Protein AF-A0A7K1ZPT1-F1 (afdb_monomer)

pLDDT: mean 95.86, std 5.05, range [53.12, 98.88]

Foldseek 3Di:
DQVVVVHQDDDVLLVQQLVVFAEAEQEQDPVCVVVQVCQAQVNFDFNPDDDTSGRNSHNYYHYDNPLLVSLVVLLVCCLVPNGPYYHHYHCQLLVCCQPPNHPDPSSVVSVVVVVVSVVVVVVSQCVRPVRPLPDKDWDKDPFADGGNDQPDPVDPRGHDMDTDMDHHPDDPPDDPCRVCVPPD

Structure (mmCIF, N/CA/C/O backbone):
data_AF-A0A7K1ZPT1-F1
#
_entry.id   AF-A0A7K1ZPT1-F1
#
loop_
_atom_site.group_PDB
_atom_site.id
_atom_site.type_symbol
_atom_site.label_atom_id
_atom_site.label_alt_id
_atom_site.label_comp_id
_atom_site.label_asym_id
_atom_site.label_entity_id
_atom_site.label_seq_id
_atom_site.pdbx_PDB_ins_code
_atom_site.Cartn_x
_atom_site.Cartn_y
_atom_site.Cartn_z
_atom_site.occupancy
_atom_site.B_iso_or_equiv
_atom_site.auth_seq_id
_atom_site.auth_comp_id
_atom_site.auth_asym_id
_atom_site.auth_atom_id
_atom_site.pdbx_PDB_model_num
ATOM 1 N N . LEU A 1 1 ? -11.506 10.571 -8.061 1.00 90.69 1 LEU A N 1
ATOM 2 C CA . LEU A 1 1 ? -11.916 9.284 -8.683 1.00 90.69 1 LEU A CA 1
ATOM 3 C C . LEU A 1 1 ? -13.384 9.298 -9.119 1.00 90.69 1 LEU A C 1
ATOM 5 O O . LEU A 1 1 ? -13.660 9.094 -10.298 1.00 90.69 1 LEU A O 1
ATOM 9 N N . HIS A 1 2 ? -14.304 9.601 -8.201 1.00 93.88 2 HIS A N 1
ATOM 10 C CA . HIS A 1 2 ? -15.764 9.541 -8.397 1.00 93.88 2 HIS A CA 1
ATOM 11 C C . HIS A 1 2 ? -16.278 10.310 -9.615 1.00 93.88 2 HIS A C 1
ATOM 13 O O . HIS A 1 2 ? -17.064 9.780 -10.393 1.00 93.88 2 HIS A O 1
ATOM 19 N N . SER A 1 3 ? -15.771 11.522 -9.858 1.00 89.00 3 SER A N 1
ATOM 20 C CA . SER A 1 3 ? -16.191 12.343 -11.004 1.00 89.00 3 SER A CA 1
ATOM 21 C C . SER A 1 3 ? -15.889 11.698 -12.359 1.00 89.00 3 SER A C 1
ATOM 23 O O . SER A 1 3 ? -16.657 11.874 -13.297 1.00 89.00 3 SER A O 1
ATOM 25 N N . ASN A 1 4 ? -14.795 10.935 -12.467 1.00 92.50 4 ASN A N 1
ATOM 26 C CA . ASN A 1 4 ? -14.465 10.212 -13.697 1.00 92.50 4 ASN A CA 1
ATOM 27 C C . ASN A 1 4 ? -15.368 8.984 -13.893 1.00 92.50 4 ASN A C 1
ATOM 29 O O . ASN A 1 4 ? -15.670 8.617 -15.022 1.00 92.50 4 ASN A O 1
ATOM 33 N N . HIS A 1 5 ? -15.803 8.358 -12.797 1.00 94.19 5 HIS A N 1
ATOM 34 C CA . HIS A 1 5 ? -16.741 7.238 -12.834 1.00 94.19 5 HIS A CA 1
ATOM 35 C C . HIS A 1 5 ? -18.195 7.691 -13.076 1.00 94.19 5 HIS A C 1
ATOM 37 O O . HIS A 1 5 ? -18.981 6.962 -13.671 1.00 94.19 5 HIS A O 1
ATOM 43 N N . GLY A 1 6 ? -18.557 8.902 -12.644 1.00 95.88 6 GLY A N 1
ATOM 44 C CA . GLY A 1 6 ? -19.921 9.440 -12.720 1.00 95.88 6 GLY A CA 1
ATOM 45 C C . GLY A 1 6 ? -20.793 9.110 -11.502 1.00 95.88 6 GLY A C 1
ATOM 46 O O . GLY A 1 6 ? -21.940 9.545 -11.430 1.00 95.88 6 GLY A O 1
ATOM 47 N N . SER A 1 7 ? -20.253 8.383 -10.527 1.00 96.06 7 SER A N 1
ATOM 48 C CA . SER A 1 7 ? -20.867 8.134 -9.223 1.00 96.06 7 SER A CA 1
ATOM 49 C C . SER A 1 7 ? -19.784 7.862 -8.186 1.00 96.06 7 SER A C 1
ATOM 51 O O . SER A 1 7 ? -18.638 7.578 -8.547 1.00 96.06 7 SER A O 1
ATOM 53 N N . TYR A 1 8 ? -20.164 7.890 -6.910 1.00 96.31 8 TYR A N 1
ATOM 54 C CA . TYR A 1 8 ? -19.309 7.383 -5.844 1.00 96.31 8 TYR A CA 1
ATOM 55 C C . TYR A 1 8 ? -18.926 5.920 -6.105 1.00 96.31 8 TYR A C 1
ATOM 57 O O . TYR A 1 8 ? -19.768 5.131 -6.552 1.00 96.31 8 TYR A O 1
ATOM 65 N N . VAL A 1 9 ? -17.666 5.577 -5.842 1.00 96.44 9 VAL A N 1
ATOM 66 C CA . VAL A 1 9 ? -17.139 4.210 -5.887 1.00 96.44 9 VAL A CA 1
ATOM 67 C C . VAL A 1 9 ? -16.619 3.880 -4.497 1.00 96.44 9 VAL A C 1
ATOM 69 O O . VAL A 1 9 ? -15.607 4.436 -4.084 1.00 96.44 9 VAL A O 1
ATOM 72 N N . ALA A 1 10 ? -17.317 2.992 -3.791 1.00 96.06 10 ALA A N 1
ATOM 73 C CA . ALA A 1 10 ? -16.895 2.549 -2.469 1.00 96.06 10 ALA A CA 1
ATOM 74 C C . ALA A 1 10 ? -15.606 1.720 -2.544 1.00 96.06 10 ALA A C 1
ATOM 76 O O . ALA A 1 10 ? -15.375 0.963 -3.493 1.00 96.06 10 ALA A O 1
ATOM 77 N N . SER A 1 11 ? -14.786 1.855 -1.513 1.00 96.31 11 SER A N 1
ATOM 78 C CA . SER A 1 11 ? -13.511 1.180 -1.325 1.00 96.31 11 SER A CA 1
ATOM 79 C C . SER A 1 11 ? -13.530 0.281 -0.087 1.00 96.31 11 SER A C 1
ATOM 81 O O . SER A 1 11 ? -14.509 0.204 0.651 1.00 96.31 11 SER A O 1
ATOM 83 N N . VAL A 1 12 ? -12.417 -0.408 0.172 1.00 96.81 12 VAL A N 1
ATOM 84 C CA . VAL A 1 12 ? -12.231 -1.140 1.435 1.00 96.81 12 VAL A CA 1
ATOM 85 C C . VAL A 1 12 ? -12.177 -0.213 2.652 1.00 96.81 12 VAL A C 1
ATOM 87 O O . VAL A 1 12 ? -12.463 -0.664 3.759 1.00 96.81 12 VAL A O 1
ATOM 90 N N . PHE A 1 13 ? -11.829 1.061 2.452 1.00 97.75 13 PHE A N 1
ATOM 91 C CA . PHE A 1 13 ? -11.790 2.049 3.522 1.00 97.75 13 PHE A CA 1
ATOM 92 C C . PHE A 1 13 ? -13.192 2.354 4.036 1.00 97.75 13 PHE A C 1
ATOM 94 O O . PHE A 1 13 ? -13.383 2.310 5.242 1.00 97.75 13 PHE A O 1
ATOM 101 N N . ASP A 1 14 ? -14.182 2.502 3.149 1.00 97.12 14 ASP A N 1
ATOM 102 C CA . ASP A 1 14 ? -15.598 2.631 3.520 1.00 97.12 14 ASP A CA 1
ATOM 103 C C . ASP A 1 14 ? -16.048 1.484 4.429 1.00 97.12 14 ASP A C 1
ATOM 105 O O . ASP A 1 14 ? -16.627 1.694 5.488 1.00 97.12 14 ASP A O 1
ATOM 109 N N . VAL A 1 15 ? -15.712 0.243 4.058 1.00 96.00 15 VAL A N 1
ATOM 110 C CA . VAL A 1 15 ? -16.120 -0.939 4.831 1.00 96.00 15 VAL A CA 1
ATOM 111 C C . VAL A 1 15 ? -15.582 -0.887 6.262 1.00 96.00 15 VAL A C 1
ATOM 113 O O . VAL A 1 15 ? -16.305 -1.227 7.199 1.00 96.00 15 VAL A O 1
ATOM 116 N N . ALA A 1 16 ? -14.321 -0.494 6.445 1.00 96.88 16 ALA A N 1
ATOM 117 C CA . ALA A 1 16 ? -13.723 -0.386 7.770 1.00 96.88 16 ALA A CA 1
ATOM 118 C C . ALA A 1 16 ? -14.253 0.842 8.527 1.00 96.88 16 ALA A C 1
ATOM 120 O O . ALA A 1 16 ? -14.757 0.707 9.645 1.00 96.88 16 ALA A O 1
ATOM 121 N N . HIS A 1 17 ? -14.167 2.011 7.903 1.00 97.44 17 HIS A N 1
ATOM 122 C CA . HIS A 1 17 ? -14.480 3.298 8.503 1.00 97.44 17 HIS A CA 1
ATOM 123 C C . HIS A 1 17 ? -15.946 3.389 8.947 1.00 97.44 17 HIS A C 1
ATOM 125 O O . HIS A 1 17 ? -16.207 3.715 10.102 1.00 97.44 17 HIS A O 1
ATOM 131 N N . ASP A 1 18 ? -16.900 2.978 8.105 1.00 96.81 18 ASP A N 1
ATOM 132 C CA . ASP A 1 18 ? -18.339 3.010 8.425 1.00 96.81 18 ASP A CA 1
ATOM 133 C C . ASP A 1 18 ? -18.706 2.048 9.580 1.00 96.81 18 ASP A C 1
ATOM 135 O O . ASP A 1 18 ? -19.789 2.114 10.162 1.00 96.81 18 ASP A O 1
ATOM 139 N N . ASN A 1 19 ? -17.797 1.134 9.948 1.00 96.00 19 ASN A N 1
ATOM 140 C CA . ASN A 1 19 ? -17.912 0.270 11.127 1.00 96.00 19 ASN A CA 1
ATOM 141 C C . ASN A 1 19 ? -17.143 0.811 12.349 1.00 96.00 19 ASN A C 1
ATOM 143 O O . ASN A 1 19 ? -16.895 0.069 13.303 1.00 96.00 19 ASN A O 1
ATOM 147 N N . GLY A 1 20 ? -16.770 2.093 12.339 1.00 96.25 20 GLY A N 1
ATOM 148 C CA . GLY A 1 20 ? -16.043 2.764 13.417 1.00 96.25 20 GLY A CA 1
ATOM 149 C C . GLY A 1 20 ? -14.594 2.298 13.568 1.00 96.25 20 GLY A C 1
ATOM 150 O O . GLY A 1 20 ? -14.010 2.423 14.648 1.00 96.25 20 GLY A O 1
ATOM 151 N N . LEU A 1 21 ? -14.014 1.701 12.522 1.00 97.38 21 LEU A N 1
ATOM 152 C CA . LEU A 1 21 ? -12.641 1.217 12.542 1.00 97.38 21 LEU A CA 1
ATOM 153 C C . LEU A 1 21 ? -11.695 2.247 11.932 1.00 97.38 21 LEU A C 1
ATOM 155 O O . LEU A 1 21 ? -11.850 2.640 10.785 1.00 97.38 21 LEU A O 1
ATOM 159 N N . ARG A 1 22 ? -10.645 2.590 12.681 1.00 98.00 22 ARG A N 1
ATOM 160 C CA . ARG A 1 22 ? -9.588 3.490 12.210 1.00 98.00 22 ARG A CA 1
ATOM 161 C C . ARG A 1 22 ? -8.809 2.928 11.014 1.00 98.00 22 ARG A C 1
ATOM 163 O O . ARG A 1 22 ? -8.335 1.784 11.058 1.00 98.00 22 ARG A O 1
ATOM 170 N N . THR A 1 23 ? -8.594 3.769 10.017 1.00 98.75 23 THR A N 1
ATOM 171 C CA . THR A 1 23 ? -7.999 3.474 8.712 1.00 98.75 23 THR A CA 1
ATOM 172 C C . THR A 1 23 ? -6.758 4.324 8.438 1.00 98.75 23 THR A C 1
ATOM 174 O O . THR A 1 23 ? -6.602 5.410 8.989 1.00 98.75 23 THR A O 1
ATOM 177 N N . GLY A 1 24 ? -5.841 3.839 7.601 1.00 98.56 24 GLY A N 1
ATOM 178 C CA . GLY A 1 24 ? -4.679 4.628 7.192 1.00 98.56 24 GLY A CA 1
ATOM 179 C C . GLY A 1 24 ? -4.109 4.218 5.840 1.00 98.56 24 GLY A C 1
ATOM 180 O O . GLY A 1 24 ? -4.165 3.047 5.458 1.00 98.56 24 GLY A O 1
ATOM 181 N N . ALA A 1 25 ? -3.535 5.177 5.119 1.00 98.69 25 ALA A N 1
ATOM 182 C CA . ALA A 1 25 ? -2.893 4.974 3.828 1.00 98.69 25 ALA A CA 1
ATOM 183 C C . ALA A 1 25 ? -1.508 5.638 3.808 1.00 98.69 25 ALA A C 1
ATOM 185 O O . ALA A 1 25 ? -1.382 6.851 3.925 1.00 98.69 25 ALA A O 1
ATOM 186 N N . PHE A 1 26 ? -0.467 4.827 3.648 1.00 98.81 26 PHE A N 1
ATOM 187 C CA . PHE A 1 26 ? 0.938 5.230 3.646 1.00 98.81 26 PHE A CA 1
ATOM 188 C C . PHE A 1 26 ? 1.514 4.861 2.288 1.00 98.81 26 PHE A C 1
ATOM 190 O O . PHE A 1 26 ? 1.549 3.686 1.924 1.00 98.81 26 PHE A O 1
ATOM 197 N N . VAL A 1 27 ? 1.908 5.844 1.488 1.00 98.69 27 VAL A N 1
ATOM 198 C CA . VAL A 1 27 ? 2.208 5.605 0.072 1.00 98.69 27 VAL A CA 1
ATOM 199 C C . VAL A 1 27 ? 3.461 6.341 -0.367 1.00 98.69 27 VAL A C 1
ATOM 201 O O . VAL A 1 27 ? 3.576 7.539 -0.150 1.00 98.69 27 VAL A O 1
ATOM 204 N N . SER A 1 28 ? 4.370 5.659 -1.069 1.00 98.19 28 SER A N 1
ATOM 205 C CA . SER A 1 28 ? 5.580 6.316 -1.587 1.00 98.19 28 SER A CA 1
ATOM 206 C C . SER A 1 28 ? 5.492 6.819 -3.023 1.00 98.19 28 SER A C 1
ATOM 208 O O . SER A 1 28 ? 6.467 7.313 -3.579 1.00 98.19 28 SER A O 1
ATOM 210 N N . LYS A 1 29 ? 4.312 6.771 -3.657 1.00 97.06 29 LYS A N 1
ATOM 211 C CA . LYS A 1 29 ? 4.116 7.237 -5.043 1.00 97.06 29 LYS A CA 1
ATOM 212 C C . LYS A 1 29 ? 3.011 8.290 -5.126 1.00 97.06 29 LYS A C 1
ATOM 214 O O . LYS A 1 29 ? 1.868 8.046 -4.757 1.00 97.06 29 LYS A O 1
ATOM 219 N N . SER A 1 30 ? 3.334 9.453 -5.690 1.00 96.56 30 SER A N 1
ATOM 220 C CA . SER A 1 30 ? 2.478 10.653 -5.663 1.00 96.56 30 SER A CA 1
ATOM 221 C C . SER A 1 30 ? 1.085 10.468 -6.281 1.00 96.56 30 SER A C 1
ATOM 223 O O . SER A 1 30 ? 0.128 11.124 -5.863 1.00 96.56 30 SER A O 1
ATOM 225 N N . LYS A 1 31 ? 0.934 9.543 -7.242 1.00 94.06 31 LYS A N 1
ATOM 226 C CA . LYS A 1 31 ? -0.358 9.224 -7.879 1.00 94.06 31 LYS A CA 1
ATOM 227 C C . LYS A 1 31 ? -1.412 8.712 -6.888 1.00 94.06 31 LYS A C 1
ATOM 229 O O . LYS A 1 31 ? -2.598 8.811 -7.179 1.00 94.06 31 LYS A O 1
ATOM 234 N N . PHE A 1 32 ? -0.994 8.192 -5.732 1.00 96.56 32 PHE A N 1
ATOM 235 C CA . PHE A 1 32 ? -1.902 7.716 -4.688 1.00 96.56 32 PHE A CA 1
ATOM 236 C C . PHE A 1 32 ? -2.576 8.836 -3.892 1.00 96.56 32 PHE A C 1
ATOM 238 O O . PHE A 1 32 ? -3.529 8.552 -3.175 1.00 96.56 32 PHE A O 1
ATOM 245 N N . SER A 1 33 ? -2.204 10.103 -4.116 1.00 96.50 33 SER A N 1
ATOM 246 C CA . SER A 1 33 ? -2.982 11.256 -3.631 1.00 96.50 33 SER A CA 1
ATOM 247 C C . SER A 1 33 ? -4.437 11.234 -4.110 1.00 96.50 33 SER A C 1
ATOM 249 O O . SER A 1 33 ? -5.303 11.842 -3.490 1.00 96.50 33 SER A O 1
ATOM 251 N N . ILE A 1 34 ? -4.736 10.487 -5.181 1.00 96.12 34 ILE A N 1
ATOM 252 C CA . ILE A 1 34 ? -6.109 10.244 -5.620 1.00 96.12 34 ILE A CA 1
ATOM 253 C C . ILE A 1 34 ? -6.955 9.512 -4.571 1.00 96.12 34 ILE A C 1
ATOM 255 O O . ILE A 1 34 ? -8.170 9.672 -4.604 1.00 96.12 34 ILE A O 1
ATOM 259 N N . TYR A 1 35 ? -6.368 8.702 -3.684 1.00 96.25 35 TYR A N 1
ATOM 260 C CA . TYR A 1 35 ? -7.117 8.015 -2.630 1.00 96.25 35 TYR A CA 1
ATOM 261 C C . TYR A 1 35 ? -7.601 9.024 -1.599 1.00 96.25 35 TYR A C 1
ATOM 263 O O . TYR A 1 35 ? -8.807 9.153 -1.436 1.00 96.25 35 TYR A O 1
ATOM 271 N N . ASP A 1 36 ? -6.686 9.809 -1.037 1.00 96.44 36 ASP A N 1
ATOM 272 C CA . ASP A 1 36 ? -6.997 10.905 -0.115 1.00 96.44 36 ASP A CA 1
ATOM 273 C C . ASP A 1 36 ? -8.081 11.830 -0.695 1.00 96.44 36 ASP A C 1
ATOM 275 O O . ASP A 1 36 ? -9.198 11.877 -0.203 1.00 96.44 36 ASP A O 1
ATOM 279 N N . GLN A 1 37 ? -7.853 12.386 -1.889 1.00 96.75 37 GLN A N 1
ATOM 280 C CA . GLN A 1 37 ? -8.816 13.275 -2.563 1.00 96.75 37 GLN A CA 1
ATOM 281 C C . GLN A 1 37 ? -10.177 12.640 -2.883 1.00 96.75 37 GLN A C 1
ATOM 283 O O . GLN A 1 37 ? -11.135 13.344 -3.196 1.00 96.75 37 GLN A O 1
ATOM 288 N N . SER A 1 38 ? -10.256 11.311 -2.968 1.00 97.38 38 SER A N 1
ATOM 289 C CA . SER A 1 38 ? -11.518 10.633 -3.283 1.00 97.38 38 SER A CA 1
ATOM 290 C C . SER A 1 38 ? -12.276 10.243 -2.026 1.00 97.38 38 SER A C 1
ATOM 292 O O . SER A 1 38 ? -13.497 10.128 -2.080 1.00 97.38 38 SER A O 1
ATOM 294 N N . TYR A 1 39 ? -11.578 10.025 -0.923 1.00 97.88 39 TYR A N 1
ATOM 295 C CA . TYR A 1 39 ? -12.153 9.481 0.295 1.00 97.88 39 TYR A CA 1
ATOM 296 C C . TYR A 1 39 ? -12.052 10.453 1.482 1.00 97.88 39 TYR A C 1
ATOM 298 O O . TYR A 1 39 ? -12.343 10.032 2.589 1.00 97.88 39 TYR A O 1
ATOM 306 N N . ASP A 1 40 ? -11.705 11.723 1.239 1.00 96.62 40 ASP A N 1
ATOM 307 C CA . ASP A 1 40 ? -11.646 12.812 2.227 1.00 96.62 40 ASP A CA 1
ATOM 308 C C . ASP A 1 40 ? -13.029 13.264 2.748 1.00 96.62 40 ASP A C 1
ATOM 310 O O . ASP A 1 40 ? -14.091 12.814 2.302 1.00 96.62 40 ASP A O 1
ATOM 314 N N . GLU A 1 41 ? -13.041 14.229 3.672 1.00 96.50 41 GLU A N 1
ATOM 315 C CA . GLU A 1 41 ? -14.257 14.772 4.283 1.00 96.50 41 GLU A CA 1
ATOM 316 C C . GLU A 1 41 ? -15.216 15.444 3.277 1.00 96.50 41 GLU A C 1
ATOM 318 O O . GLU A 1 41 ? -16.423 15.598 3.525 1.00 96.50 41 GLU A O 1
ATOM 323 N N . ILE A 1 42 ? -14.707 15.847 2.111 1.00 95.81 42 ILE A N 1
ATOM 324 C CA . ILE A 1 42 ? -15.471 16.545 1.076 1.00 95.81 42 ILE A CA 1
ATOM 325 C C . ILE A 1 42 ? -16.111 15.538 0.115 1.00 95.81 42 ILE A C 1
ATOM 327 O O . ILE A 1 42 ? -17.301 15.655 -0.198 1.00 95.81 42 ILE A O 1
ATOM 331 N N . SER A 1 43 ? -15.347 14.547 -0.325 1.00 96.31 43 SER A N 1
ATOM 332 C CA . SER A 1 43 ? -15.649 13.655 -1.446 1.00 96.31 43 SER A CA 1
ATOM 333 C C . SER A 1 43 ? -16.079 12.256 -1.017 1.00 96.31 43 SER A C 1
ATOM 335 O O . SER A 1 43 ? -16.695 11.554 -1.824 1.00 96.31 43 SER A O 1
ATOM 337 N N . GLY A 1 44 ? -15.786 11.857 0.223 1.00 97.06 44 GLY A N 1
ATOM 338 C CA . GLY A 1 44 ? -16.242 10.609 0.823 1.00 97.06 44 GLY A CA 1
ATOM 339 C C . GLY A 1 44 ? -17.767 10.511 0.924 1.00 97.06 44 GLY A C 1
ATOM 340 O O . GLY A 1 44 ? -18.481 11.515 0.863 1.00 97.06 44 GLY A O 1
ATOM 341 N N . ALA A 1 45 ? -18.293 9.291 1.028 1.00 96.56 45 ALA A N 1
ATOM 342 C CA . ALA A 1 45 ? -19.729 9.071 1.175 1.00 96.56 45 ALA A CA 1
ATOM 343 C C . ALA A 1 45 ? -20.181 9.228 2.634 1.00 96.56 45 ALA A C 1
ATOM 345 O O . ALA A 1 45 ? -19.399 9.052 3.561 1.00 96.56 45 ALA A O 1
ATOM 346 N N . GLU A 1 46 ? -21.460 9.536 2.829 1.00 96.25 46 GLU A N 1
ATOM 347 C CA . GLU A 1 46 ? -22.098 9.449 4.148 1.00 96.25 46 GLU A CA 1
ATOM 348 C C . GLU A 1 46 ? -22.227 7.984 4.580 1.00 96.25 46 GLU A C 1
ATOM 350 O O . GLU A 1 46 ? -22.472 7.109 3.740 1.00 96.25 46 GLU A O 1
ATOM 355 N N . ASP A 1 47 ? -22.162 7.732 5.885 1.00 92.94 47 ASP A N 1
ATOM 356 C CA . ASP A 1 47 ? -22.431 6.409 6.447 1.00 92.94 47 ASP A CA 1
ATOM 357 C C . ASP A 1 47 ? -23.916 6.062 6.252 1.00 92.94 47 ASP A C 1
ATOM 359 O O . ASP A 1 47 ? -24.819 6.725 6.770 1.00 92.94 47 ASP A O 1
ATOM 363 N N . ILE A 1 48 ? -24.201 5.002 5.491 1.00 87.81 48 ILE A N 1
ATOM 364 C CA . ILE A 1 48 ? -25.585 4.565 5.216 1.00 87.81 48 ILE A CA 1
ATOM 365 C C . ILE A 1 48 ? -26.112 3.552 6.240 1.00 87.81 48 ILE A C 1
ATOM 367 O O . ILE A 1 48 ? -27.302 3.219 6.241 1.00 87.81 48 ILE A O 1
ATOM 371 N N . THR A 1 49 ? -25.235 3.040 7.102 1.00 83.00 49 THR A N 1
ATOM 372 C CA . THR A 1 49 ? -25.550 2.070 8.153 1.00 83.00 49 THR A CA 1
ATOM 373 C C . THR A 1 49 ? -24.714 2.342 9.392 1.00 83.00 49 THR A C 1
ATOM 375 O O . THR A 1 49 ? -23.533 2.622 9.265 1.00 83.00 49 THR A O 1
ATOM 378 N N . GLY A 1 50 ? -25.290 2.146 10.580 1.00 88.19 50 GLY A N 1
ATOM 379 C CA . GLY A 1 50 ? -24.559 2.307 11.840 1.00 88.19 50 GLY A CA 1
ATOM 380 C C . GLY A 1 50 ? -24.503 3.758 12.336 1.00 88.19 50 GLY A C 1
ATOM 381 O O . GLY A 1 50 ? -25.332 4.576 11.928 1.00 88.19 50 GLY A O 1
ATOM 382 N N . PRO A 1 51 ? -23.617 4.052 13.304 1.00 93.50 51 PRO A N 1
ATOM 383 C CA . PRO A 1 51 ? -23.301 5.417 13.715 1.00 93.50 51 PRO A CA 1
ATOM 384 C C . PRO A 1 51 ? -22.661 6.206 12.569 1.00 93.50 51 PRO A C 1
ATOM 386 O O . PRO A 1 51 ? -22.012 5.612 11.723 1.00 93.50 51 PRO A O 1
ATOM 389 N N . ASP A 1 52 ? -22.809 7.529 12.593 1.00 95.25 52 ASP A N 1
ATOM 390 C CA . ASP A 1 52 ? -22.084 8.433 11.697 1.00 95.25 52 ASP A CA 1
ATOM 391 C C . ASP A 1 52 ? -20.647 8.618 12.210 1.00 95.25 52 ASP A C 1
ATOM 393 O O . ASP A 1 52 ? -20.429 9.232 13.261 1.00 95.25 52 ASP A O 1
ATOM 397 N N . ASN A 1 53 ? -19.687 8.041 11.493 1.00 95.75 53 ASN A N 1
ATOM 398 C CA . ASN A 1 53 ? -18.253 8.161 11.744 1.00 95.75 53 ASN A CA 1
ATOM 399 C C . ASN A 1 53 ? -17.621 9.275 10.896 1.00 95.75 53 ASN A C 1
ATOM 401 O O . ASN A 1 53 ? -16.439 9.564 11.051 1.00 95.75 53 ASN A O 1
ATOM 405 N N . GLY A 1 54 ? -18.398 9.930 10.030 1.00 96.75 54 GLY A N 1
ATOM 406 C CA . GLY A 1 54 ? -17.936 10.957 9.112 1.00 96.75 54 GLY A CA 1
ATOM 407 C C . GLY A 1 54 ? -17.629 10.446 7.704 1.00 96.75 54 GLY A C 1
ATOM 408 O O . GLY A 1 54 ? -17.700 9.262 7.367 1.00 96.75 54 GLY A O 1
ATOM 409 N N . LYS A 1 55 ? -17.297 11.399 6.837 1.00 97.50 55 LYS A N 1
ATOM 410 C CA . LYS A 1 55 ? -17.060 11.140 5.414 1.00 97.50 55 LYS A CA 1
ATOM 411 C C . LYS A 1 55 ? -15.603 10.847 5.082 1.00 97.50 55 LYS A C 1
ATOM 413 O O . LYS A 1 55 ? -15.360 10.250 4.043 1.00 97.50 55 LYS A O 1
ATOM 418 N N . ASP A 1 56 ? -14.673 11.267 5.936 1.00 97.81 56 ASP A N 1
ATOM 419 C CA . ASP A 1 56 ? -13.242 11.045 5.744 1.00 97.81 56 ASP A CA 1
ATOM 420 C C . ASP A 1 56 ? -12.897 9.575 6.006 1.00 97.81 56 ASP A C 1
ATOM 422 O O . ASP A 1 56 ? -12.645 9.169 7.134 1.00 97.81 56 ASP A O 1
ATOM 426 N N . LYS A 1 57 ? -12.942 8.750 4.957 1.00 98.25 57 LYS A N 1
ATOM 427 C CA . LYS A 1 57 ? -12.765 7.298 5.076 1.00 98.25 57 LYS A CA 1
ATOM 428 C C . LYS A 1 57 ? -11.312 6.899 5.306 1.00 98.25 57 LYS A C 1
ATOM 430 O O . LYS A 1 57 ? -11.068 5.711 5.491 1.00 98.25 57 LYS A O 1
ATOM 435 N N . ILE A 1 58 ? -10.358 7.831 5.237 1.00 98.38 58 ILE A N 1
ATOM 436 C CA . ILE A 1 58 ? -8.932 7.576 5.461 1.00 98.38 58 ILE A CA 1
ATOM 437 C C . ILE A 1 58 ? -8.449 8.488 6.592 1.00 98.38 58 ILE A C 1
ATOM 439 O O . ILE A 1 58 ? -7.901 9.554 6.347 1.00 98.38 58 ILE A O 1
ATOM 443 N N . ASP A 1 59 ? -8.542 8.017 7.839 1.00 98.06 59 ASP A N 1
ATOM 444 C CA . ASP A 1 59 ? -8.223 8.833 9.029 1.00 98.06 59 ASP A CA 1
ATOM 445 C C . ASP A 1 59 ? -6.776 9.361 9.061 1.00 98.06 59 ASP A C 1
ATOM 447 O O . ASP A 1 59 ? -6.435 10.264 9.831 1.00 98.06 59 ASP A O 1
ATOM 451 N N . MET A 1 60 ? -5.874 8.729 8.309 1.00 98.31 60 MET A N 1
ATOM 452 C CA . MET A 1 60 ? -4.506 9.196 8.143 1.00 98.31 60 MET A CA 1
ATOM 453 C C . MET A 1 60 ? -3.962 8.825 6.770 1.00 98.31 60 MET A C 1
ATOM 455 O O . MET A 1 60 ? -3.722 7.650 6.482 1.00 98.31 60 MET A O 1
ATOM 459 N N . TYR A 1 61 ? -3.676 9.842 5.967 1.00 98.50 61 TYR A N 1
ATOM 460 C CA . TYR A 1 61 ? -2.906 9.718 4.740 1.00 98.50 61 TYR A CA 1
ATOM 461 C C . TYR A 1 61 ? -1.488 10.267 4.944 1.00 98.50 61 TYR A C 1
ATOM 463 O O . TYR A 1 61 ? -1.305 11.378 5.445 1.00 98.50 61 TYR A O 1
ATOM 471 N N . LEU A 1 62 ? -0.474 9.501 4.538 1.00 98.62 62 LEU A N 1
ATOM 472 C CA . LEU A 1 62 ? 0.918 9.942 4.521 1.00 98.62 62 LEU A CA 1
ATOM 473 C C . LEU A 1 62 ? 1.568 9.602 3.181 1.00 98.62 62 LEU A C 1
ATOM 475 O O . LEU A 1 62 ? 1.531 8.458 2.723 1.00 98.62 62 LEU A O 1
ATOM 479 N N . PHE A 1 63 ? 2.198 10.607 2.578 1.00 98.56 63 PHE A N 1
ATOM 480 C CA . PHE A 1 63 ? 3.053 10.447 1.411 1.00 98.56 63 PHE A CA 1
ATOM 481 C C . PHE A 1 63 ? 4.484 10.828 1.772 1.00 98.56 63 PHE A C 1
ATOM 483 O O . PHE A 1 63 ? 4.732 11.965 2.168 1.00 98.56 63 PHE A O 1
ATOM 490 N N . ASP A 1 64 ? 5.400 9.888 1.568 1.00 98.44 64 ASP A N 1
ATOM 491 C CA . ASP A 1 64 ? 6.841 10.119 1.589 1.00 98.44 64 ASP A CA 1
ATOM 492 C C . ASP A 1 64 ? 7.469 9.240 0.511 1.00 98.44 64 ASP A C 1
ATOM 494 O O . ASP A 1 64 ? 7.158 8.053 0.415 1.00 98.44 64 ASP A O 1
ATOM 498 N N . ASP A 1 65 ? 8.273 9.836 -0.362 1.00 97.62 65 ASP A N 1
ATOM 499 C CA . ASP A 1 65 ? 8.813 9.145 -1.523 1.00 97.62 65 ASP A CA 1
ATOM 500 C C . ASP A 1 65 ? 10.078 8.327 -1.222 1.00 97.62 65 ASP A C 1
ATOM 502 O O . ASP A 1 65 ? 10.513 7.572 -2.099 1.00 97.62 65 ASP A O 1
ATOM 506 N N . ASP A 1 66 ? 10.579 8.416 0.016 1.00 98.38 66 ASP A N 1
ATOM 507 C CA . ASP A 1 66 ? 11.543 7.514 0.641 1.00 98.38 66 ASP A CA 1
ATOM 508 C C . ASP A 1 66 ? 10.805 6.369 1.361 1.00 98.38 66 ASP A C 1
ATOM 510 O O . ASP A 1 66 ? 10.138 6.544 2.386 1.00 98.38 66 ASP A O 1
ATOM 514 N N . SER A 1 67 ? 10.916 5.161 0.804 1.00 98.38 67 SER A N 1
ATOM 515 C CA . SER A 1 67 ? 10.219 3.982 1.321 1.00 98.38 67 SER A CA 1
ATOM 516 C C . SER A 1 67 ? 10.702 3.560 2.719 1.00 98.38 67 SER A C 1
ATOM 518 O O . SER A 1 67 ? 9.905 3.000 3.472 1.00 98.38 67 SER A O 1
ATOM 520 N N . GLU A 1 68 ? 11.958 3.824 3.103 1.00 98.44 68 GLU A N 1
ATOM 521 C CA . GLU A 1 68 ? 12.440 3.495 4.450 1.00 98.44 68 GLU A CA 1
ATOM 522 C C . GLU A 1 68 ? 11.845 4.448 5.490 1.00 98.44 68 GLU A C 1
ATOM 524 O O . GLU A 1 68 ? 11.317 3.980 6.504 1.00 98.44 68 GLU A O 1
ATOM 529 N N . VAL A 1 69 ? 11.867 5.756 5.214 1.00 98.75 69 VAL A N 1
ATOM 530 C CA . VAL A 1 69 ? 11.258 6.770 6.092 1.00 98.75 69 VAL A CA 1
ATOM 531 C C . VAL A 1 69 ? 9.76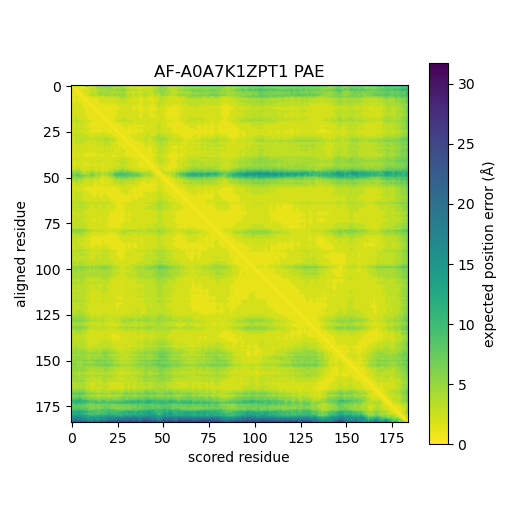5 6.498 6.262 1.00 98.75 69 VAL A C 1
ATOM 533 O O . VAL A 1 69 ? 9.271 6.448 7.389 1.00 98.75 69 VAL A O 1
ATOM 536 N N . LEU A 1 70 ? 9.059 6.216 5.162 1.00 98.81 70 LEU A N 1
ATOM 537 C CA . LEU A 1 70 ? 7.631 5.904 5.190 1.00 98.81 70 LEU A CA 1
ATOM 538 C C . LEU A 1 70 ? 7.309 4.682 6.067 1.00 98.81 70 LEU A C 1
ATOM 540 O O . LEU A 1 70 ? 6.314 4.684 6.797 1.00 98.81 70 LEU A O 1
ATOM 544 N N . VAL A 1 71 ? 8.131 3.628 6.000 1.00 98.88 71 VAL A N 1
ATOM 545 C CA . VAL A 1 71 ? 7.958 2.421 6.826 1.00 98.88 71 VAL A CA 1
ATOM 546 C C . VAL A 1 71 ? 8.234 2.713 8.297 1.00 98.88 71 VAL A C 1
ATOM 548 O O . VAL A 1 71 ? 7.485 2.244 9.157 1.00 98.88 71 VAL A O 1
ATOM 551 N N . ASP A 1 72 ? 9.266 3.495 8.605 1.00 98.81 72 ASP A N 1
ATOM 552 C CA . ASP A 1 72 ? 9.578 3.870 9.984 1.00 98.81 72 ASP A CA 1
ATOM 553 C C . ASP A 1 72 ? 8.463 4.745 10.595 1.00 98.81 72 ASP A C 1
ATOM 555 O O . ASP A 1 72 ? 8.048 4.504 11.737 1.00 98.81 72 ASP A O 1
ATOM 559 N N . ASP A 1 73 ? 7.890 5.675 9.825 1.00 98.75 73 ASP A N 1
ATOM 560 C CA . ASP A 1 73 ? 6.728 6.473 10.232 1.00 98.75 73 ASP A CA 1
ATOM 561 C C . ASP A 1 73 ? 5.477 5.612 10.425 1.00 98.75 73 ASP A C 1
ATOM 563 O O . ASP A 1 73 ? 4.785 5.733 11.444 1.00 98.75 73 ASP A O 1
ATOM 567 N N . PHE A 1 74 ? 5.209 4.681 9.504 1.00 98.81 74 PHE A N 1
ATOM 568 C CA . PHE A 1 74 ? 4.114 3.722 9.646 1.00 98.81 74 PHE A CA 1
ATOM 569 C C . PHE A 1 74 ? 4.244 2.914 10.945 1.00 98.81 74 PHE A C 1
ATOM 571 O O . PHE A 1 74 ? 3.285 2.808 11.715 1.00 98.81 74 PHE A O 1
ATOM 578 N N . ILE A 1 75 ? 5.438 2.387 11.234 1.00 98.69 75 ILE A N 1
ATOM 579 C CA . ILE A 1 75 ? 5.715 1.631 12.462 1.00 98.69 75 ILE A CA 1
ATOM 580 C C . ILE A 1 75 ? 5.522 2.511 13.704 1.00 98.69 75 ILE A C 1
ATOM 582 O O . ILE A 1 75 ? 4.938 2.060 14.694 1.00 98.69 75 ILE A O 1
ATOM 586 N N . SER A 1 76 ? 5.991 3.759 13.666 1.00 98.38 76 SER A N 1
ATOM 587 C CA . SER A 1 76 ? 5.847 4.723 14.763 1.00 98.38 76 SER A CA 1
ATOM 588 C C . SER A 1 76 ? 4.375 4.984 15.106 1.00 98.38 76 SER A C 1
ATOM 590 O O . SER A 1 76 ? 3.969 4.893 16.272 1.00 98.38 76 SER A O 1
ATOM 592 N N . VAL A 1 77 ? 3.543 5.217 14.087 1.00 98.19 77 VAL A N 1
ATOM 593 C CA . VAL A 1 77 ? 2.098 5.408 14.264 1.00 98.19 77 VAL A CA 1
ATOM 594 C C . VAL A 1 77 ? 1.446 4.128 14.776 1.00 98.19 77 VAL A C 1
ATOM 596 O O . VAL A 1 77 ? 0.735 4.174 15.777 1.00 98.19 77 VAL A O 1
ATOM 599 N N . MET A 1 78 ? 1.737 2.974 14.171 1.00 98.12 78 MET A N 1
ATOM 600 C CA . MET A 1 78 ? 1.147 1.694 14.576 1.00 98.12 78 MET A CA 1
ATOM 601 C C . MET A 1 78 ? 1.428 1.327 16.037 1.00 98.12 78 MET A C 1
ATOM 603 O O . MET A 1 78 ? 0.578 0.713 16.671 1.00 98.12 78 MET A O 1
ATOM 607 N N . ARG A 1 79 ? 2.578 1.723 16.599 1.00 97.12 79 ARG A N 1
ATOM 608 C CA . ARG A 1 79 ? 2.914 1.491 18.018 1.00 97.12 79 ARG A CA 1
ATOM 609 C C . ARG A 1 79 ? 2.124 2.359 18.996 1.00 97.12 79 ARG A C 1
ATOM 611 O O . ARG A 1 79 ? 1.997 2.003 20.165 1.00 97.12 79 ARG A O 1
ATOM 618 N N . THR A 1 80 ? 1.660 3.528 18.561 1.00 96.31 80 THR A N 1
ATOM 619 C CA . THR A 1 80 ? 1.008 4.518 19.438 1.00 96.31 80 THR A CA 1
ATOM 620 C C . THR A 1 80 ? -0.507 4.509 19.280 1.00 96.31 80 THR A C 1
ATOM 622 O O . THR A 1 80 ? -1.237 4.563 20.268 1.00 96.31 80 THR A O 1
ATOM 625 N N . ALA A 1 81 ? -0.971 4.389 18.042 1.00 96.38 81 ALA A N 1
ATOM 626 C CA . ALA A 1 81 ? -2.360 4.244 17.662 1.00 96.38 81 ALA A CA 1
ATOM 627 C C . ALA A 1 81 ? -2.417 3.287 16.459 1.00 96.38 81 ALA A C 1
ATOM 629 O O . ALA A 1 81 ? -2.250 3.725 15.319 1.00 96.38 81 ALA A O 1
ATOM 630 N N . PRO A 1 82 ? -2.626 1.979 16.681 1.00 96.56 82 PRO A N 1
ATOM 631 C CA . PRO A 1 82 ? -2.797 1.023 15.596 1.00 96.56 82 PRO A CA 1
ATOM 632 C C . PRO A 1 82 ? -3.974 1.378 14.681 1.00 96.56 82 PRO A C 1
ATOM 634 O O . PRO A 1 82 ? -5.001 1.897 15.127 1.00 96.56 82 PRO A O 1
ATOM 637 N N . PHE A 1 83 ? -3.839 1.058 13.399 1.00 98.31 83 PHE A N 1
ATOM 638 C CA . PHE A 1 83 ? -4.957 1.013 12.462 1.00 98.31 83 PHE A CA 1
ATOM 639 C C . PHE A 1 83 ? -5.603 -0.372 12.484 1.00 98.31 83 PHE A C 1
ATOM 641 O O . PHE A 1 83 ? -4.939 -1.380 12.725 1.00 98.31 83 PHE A O 1
ATOM 648 N N . HIS A 1 84 ? -6.896 -0.424 12.183 1.00 98.12 84 HIS A N 1
ATOM 649 C CA . HIS A 1 84 ? -7.606 -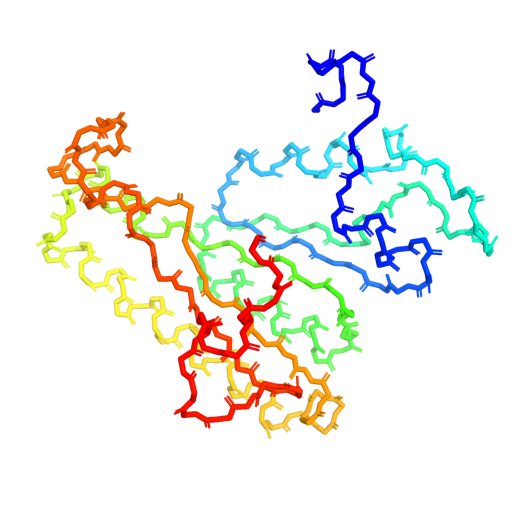1.682 11.949 1.00 98.12 84 HIS A CA 1
ATOM 650 C C . HIS A 1 84 ? -7.506 -2.108 10.480 1.00 98.12 84 HIS A C 1
ATOM 652 O O . HIS A 1 84 ? -7.490 -3.302 10.184 1.00 98.12 84 HIS A O 1
ATOM 658 N N . LEU A 1 85 ? -7.406 -1.130 9.575 1.00 98.50 85 LEU A N 1
ATOM 659 C CA . LEU A 1 85 ? -7.096 -1.319 8.164 1.00 98.50 85 LEU A CA 1
ATOM 660 C C . LEU A 1 85 ? -6.015 -0.318 7.751 1.00 98.50 85 LEU A C 1
ATOM 662 O O . LEU A 1 85 ? -6.209 0.889 7.859 1.00 98.50 85 LEU A O 1
ATOM 666 N N . SER A 1 86 ? -4.893 -0.815 7.245 1.00 98.31 86 SER A N 1
ATOM 667 C CA . SER A 1 86 ? -3.826 0.022 6.699 1.00 98.31 86 SER A CA 1
ATOM 668 C C . SER A 1 86 ? -3.441 -0.425 5.295 1.00 98.31 86 SER A C 1
ATOM 670 O O . SER A 1 86 ? -3.223 -1.616 5.069 1.00 98.31 86 SER A O 1
ATOM 672 N N . PHE A 1 87 ? -3.293 0.530 4.382 1.00 98.69 87 PHE A N 1
ATOM 673 C CA . PHE A 1 87 ? -2.694 0.330 3.066 1.00 98.69 87 PHE A CA 1
ATOM 674 C C . PHE A 1 87 ? -1.285 0.926 3.056 1.00 98.69 87 PHE A C 1
ATOM 676 O O . PHE A 1 87 ? -1.132 2.125 3.270 1.00 98.69 87 PHE A O 1
ATOM 683 N N . LEU A 1 88 ? -0.269 0.100 2.804 1.00 98.75 88 LEU A N 1
ATOM 684 C CA . LEU A 1 88 ? 1.124 0.528 2.672 1.00 98.75 88 LEU A CA 1
ATOM 685 C C . LEU A 1 88 ? 1.608 0.235 1.247 1.00 98.75 88 LEU A C 1
ATOM 687 O O . LEU A 1 88 ? 1.586 -0.917 0.819 1.00 98.75 88 LEU A O 1
ATOM 691 N N . HIS A 1 89 ? 2.043 1.261 0.519 1.00 98.56 89 HIS A N 1
ATOM 692 C CA . HIS A 1 89 ? 2.572 1.138 -0.840 1.00 98.56 89 HIS A CA 1
ATOM 693 C C . HIS A 1 89 ? 4.035 1.580 -0.903 1.00 98.56 89 HIS A C 1
ATOM 695 O O . HIS A 1 89 ? 4.336 2.740 -0.617 1.00 98.56 89 HIS A O 1
ATOM 701 N N . LEU A 1 90 ? 4.904 0.698 -1.407 1.00 98.44 90 LEU A N 1
ATOM 702 C CA . LEU A 1 90 ? 6.339 0.933 -1.586 1.00 98.44 90 LEU A CA 1
ATOM 703 C C . LEU A 1 90 ? 6.712 0.865 -3.077 1.00 98.44 90 LEU A C 1
ATOM 705 O O . LEU A 1 90 ? 6.369 -0.095 -3.765 1.00 98.44 90 LEU A O 1
ATOM 709 N N . ARG A 1 91 ? 7.369 1.906 -3.602 1.00 97.56 91 ARG A N 1
ATOM 710 C CA . ARG A 1 91 ? 7.542 2.141 -5.051 1.00 97.56 91 ARG A CA 1
ATOM 711 C C . ARG A 1 91 ? 8.847 1.619 -5.647 1.00 97.56 91 ARG A C 1
ATOM 713 O O . ARG A 1 91 ? 8.993 1.650 -6.868 1.00 97.56 91 ARG A O 1
ATOM 720 N N . ASP A 1 92 ? 9.819 1.254 -4.821 1.00 98.38 92 ASP A N 1
ATOM 721 C CA . ASP A 1 92 ? 11.221 1.225 -5.249 1.00 98.38 92 ASP A CA 1
ATOM 722 C C . ASP A 1 92 ? 11.489 0.210 -6.373 1.00 98.38 92 ASP A C 1
ATOM 724 O O . ASP A 1 92 ? 12.103 0.604 -7.372 1.00 98.38 92 ASP A O 1
ATOM 728 N N . PRO A 1 93 ? 10.962 -1.035 -6.332 1.00 98.12 93 PRO A N 1
ATOM 729 C CA . PRO A 1 93 ? 11.138 -1.976 -7.438 1.00 98.12 93 PRO A CA 1
ATOM 730 C C . PRO A 1 93 ? 10.601 -1.449 -8.777 1.00 98.12 93 PRO A C 1
ATOM 732 O O . PRO A 1 93 ? 11.243 -1.631 -9.808 1.00 98.12 93 PRO A O 1
ATOM 735 N N . ASP A 1 94 ? 9.465 -0.748 -8.781 1.00 98.00 94 ASP A N 1
ATOM 736 C CA . ASP A 1 94 ? 8.897 -0.136 -9.990 1.00 98.00 94 ASP A CA 1
ATOM 737 C C . ASP A 1 94 ? 9.779 1.008 -10.516 1.00 98.00 94 ASP A C 1
ATOM 739 O O . ASP A 1 94 ? 10.094 1.074 -11.707 1.00 98.00 94 ASP A O 1
ATOM 743 N N . ALA A 1 95 ? 10.255 1.879 -9.620 1.00 97.88 95 ALA A N 1
ATOM 744 C CA . ALA A 1 95 ? 11.143 2.979 -9.988 1.00 97.88 95 ALA A CA 1
ATOM 745 C C . ALA A 1 95 ? 12.450 2.471 -10.626 1.00 97.88 95 ALA A C 1
ATOM 747 O O . ALA A 1 95 ? 12.879 2.980 -11.667 1.00 97.88 95 ALA A O 1
ATOM 748 N N . HIS A 1 96 ? 13.058 1.432 -10.046 1.00 98.38 96 HIS A N 1
ATOM 749 C CA . HIS A 1 96 ? 14.265 0.807 -10.587 1.00 98.38 96 HIS A CA 1
ATOM 750 C C . HIS A 1 96 ? 13.997 -0.014 -11.852 1.00 98.38 96 HIS A C 1
ATOM 752 O O . HIS A 1 96 ? 14.824 0.010 -12.772 1.00 98.38 96 HIS A O 1
ATOM 758 N N . GLY A 1 97 ? 12.840 -0.672 -11.943 1.00 98.25 97 GLY A N 1
ATOM 759 C CA . GLY A 1 97 ? 12.374 -1.345 -13.151 1.00 98.25 97 GLY A CA 1
ATOM 760 C C . GLY A 1 97 ? 12.315 -0.381 -14.334 1.00 98.25 97 GLY A C 1
ATOM 761 O O . GLY A 1 97 ? 12.952 -0.614 -15.361 1.00 98.25 97 GLY A O 1
ATOM 762 N N . HIS A 1 98 ? 11.657 0.765 -14.168 1.00 98.06 98 HIS A N 1
ATOM 763 C CA . HIS A 1 98 ? 11.588 1.789 -15.210 1.00 98.06 98 HIS A CA 1
ATOM 764 C C . HIS A 1 98 ? 12.929 2.465 -15.505 1.00 98.06 98 HIS A C 1
ATOM 766 O O . HIS A 1 98 ? 13.225 2.754 -16.664 1.00 98.06 98 HIS A O 1
ATOM 772 N N . GLY A 1 99 ? 13.733 2.757 -14.481 1.00 97.94 99 GLY A N 1
ATOM 773 C CA . GLY A 1 99 ? 14.971 3.519 -14.657 1.00 97.94 99 GLY A CA 1
ATOM 774 C C . GLY A 1 99 ? 16.130 2.689 -15.206 1.00 97.94 99 GLY A C 1
ATOM 775 O O . GLY A 1 99 ? 16.892 3.150 -16.054 1.00 97.94 99 GLY A O 1
ATOM 776 N N . THR A 1 100 ? 16.288 1.464 -14.708 1.00 97.50 100 THR A N 1
ATOM 777 C CA . THR A 1 100 ? 17.487 0.633 -14.939 1.00 97.50 100 THR A CA 1
ATOM 778 C C . THR A 1 100 ? 17.176 -0.732 -15.538 1.00 97.50 100 THR A C 1
ATOM 780 O O . THR A 1 100 ? 18.075 -1.382 -16.071 1.00 97.50 100 THR A O 1
ATOM 783 N N . GLY A 1 101 ? 15.905 -1.114 -15.536 1.00 97.94 101 GLY A N 1
ATOM 784 C CA . GLY A 1 101 ? 15.380 -2.313 -16.155 1.00 97.94 101 GLY A CA 1
ATOM 785 C C . GLY A 1 101 ? 15.005 -3.388 -15.138 1.00 97.94 101 GLY A C 1
ATOM 786 O O . GLY A 1 101 ? 15.738 -3.632 -14.178 1.00 97.94 101 GLY A O 1
ATOM 787 N N . TRP A 1 102 ? 13.885 -4.071 -15.374 1.00 98.19 102 TRP A N 1
ATOM 788 C CA . TRP A 1 102 ? 13.476 -5.224 -14.566 1.00 98.19 102 TRP A CA 1
ATOM 789 C C . TRP A 1 102 ? 14.533 -6.334 -14.617 1.00 98.19 102 TRP A C 1
ATOM 791 O O . TRP A 1 102 ? 15.190 -6.546 -15.642 1.00 98.19 102 TRP A O 1
ATOM 801 N N . MET A 1 103 ? 14.701 -7.044 -13.497 1.00 97.31 103 MET A N 1
ATOM 802 C CA . MET A 1 103 ? 15.678 -8.134 -13.326 1.00 97.31 103 MET A CA 1
ATOM 803 C C . MET A 1 103 ? 17.152 -7.727 -13.531 1.00 97.31 103 MET A C 1
ATOM 805 O O . MET A 1 103 ? 18.018 -8.578 -13.752 1.00 97.31 103 MET A O 1
ATOM 809 N N . ARG A 1 104 ? 17.470 -6.428 -13.458 1.00 98.19 104 ARG A N 1
ATOM 810 C CA . ARG A 1 104 ? 18.849 -5.909 -13.407 1.00 98.19 104 ARG A CA 1
ATOM 811 C C . ARG A 1 104 ? 19.327 -5.753 -11.958 1.00 98.19 104 ARG A C 1
ATOM 813 O O . ARG A 1 104 ? 18.481 -5.699 -11.072 1.00 98.19 104 ARG A O 1
ATOM 820 N N . PRO A 1 105 ? 20.649 -5.640 -11.707 1.00 98.50 105 PRO A N 1
ATOM 821 C CA . PRO A 1 105 ? 21.191 -5.541 -10.348 1.00 98.50 105 PRO A CA 1
ATOM 822 C C . PRO A 1 105 ? 20.468 -4.519 -9.462 1.00 98.50 105 PRO A C 1
ATOM 824 O O . PRO A 1 105 ? 19.954 -4.904 -8.426 1.00 98.50 105 PRO A O 1
ATOM 827 N N . ASN A 1 106 ? 20.275 -3.282 -9.928 1.00 98.06 106 ASN A N 1
ATOM 828 C CA . ASN A 1 106 ? 19.582 -2.247 -9.147 1.00 98.06 106 ASN A CA 1
ATOM 829 C C . ASN A 1 106 ? 18.111 -2.587 -8.832 1.00 98.06 106 ASN A C 1
ATOM 831 O O . ASN A 1 106 ? 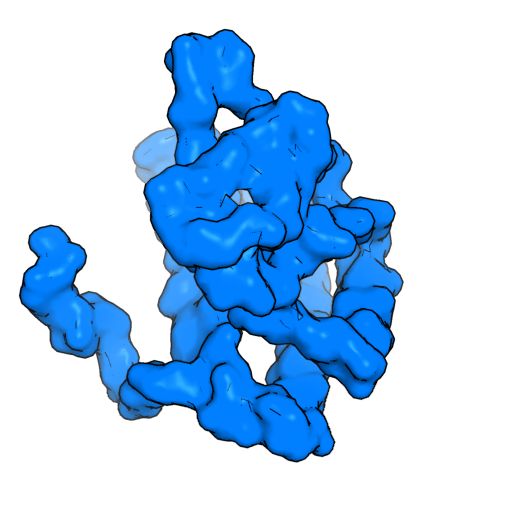17.600 -2.203 -7.788 1.00 98.06 106 ASN A O 1
ATOM 835 N N . TYR A 1 107 ? 17.410 -3.287 -9.732 1.00 98.50 107 TYR A N 1
ATOM 836 C CA . TYR A 1 107 ? 16.054 -3.770 -9.457 1.00 98.50 107 TYR A CA 1
ATOM 837 C C . TYR A 1 107 ? 16.073 -4.853 -8.373 1.00 98.50 107 TYR A C 1
ATOM 839 O O . TYR A 1 107 ? 15.240 -4.832 -7.476 1.00 98.50 107 TYR A O 1
ATOM 847 N N . LEU A 1 108 ? 17.029 -5.784 -8.441 1.00 98.50 108 LEU A N 1
ATOM 848 C CA . LEU A 1 108 ? 17.169 -6.854 -7.450 1.00 98.50 108 LEU A CA 1
ATOM 849 C C . LEU A 1 108 ? 17.568 -6.301 -6.077 1.00 98.50 108 LEU A C 1
ATOM 851 O O . LEU A 1 108 ? 16.976 -6.704 -5.086 1.00 98.50 108 LEU A O 1
ATOM 855 N N . GLU A 1 109 ? 18.477 -5.327 -6.028 1.00 98.62 109 GLU A N 1
ATOM 856 C CA . GLU A 1 109 ? 18.837 -4.601 -4.803 1.00 98.62 109 GLU A CA 1
ATOM 857 C C . GLU A 1 109 ? 17.614 -3.899 -4.190 1.00 98.62 109 GLU A C 1
ATOM 859 O O . GLU A 1 109 ? 17.388 -3.987 -2.986 1.00 98.62 109 GLU A O 1
ATOM 864 N N . ALA A 1 110 ? 16.766 -3.267 -5.010 1.00 98.44 110 ALA A N 1
ATOM 865 C CA . ALA A 1 110 ? 15.520 -2.671 -4.529 1.00 98.44 110 ALA A CA 1
ATOM 866 C C . ALA A 1 110 ? 14.537 -3.724 -3.986 1.00 98.44 110 ALA A C 1
ATOM 868 O O . ALA A 1 110 ? 13.858 -3.476 -2.994 1.00 98.44 110 ALA A O 1
ATOM 869 N N . VAL A 1 111 ? 14.459 -4.907 -4.604 1.00 98.31 111 VAL A N 1
ATOM 870 C CA . VAL A 1 111 ? 13.638 -6.023 -4.100 1.00 98.31 111 VAL A CA 1
ATOM 871 C C . VAL A 1 111 ? 14.174 -6.552 -2.764 1.00 98.31 111 VAL A C 1
ATOM 873 O O . VAL A 1 111 ? 13.379 -6.790 -1.857 1.00 98.31 111 VAL A O 1
ATOM 876 N N . GLU A 1 112 ? 15.493 -6.699 -2.617 1.00 98.69 112 GLU A N 1
ATOM 877 C CA . GLU A 1 112 ? 16.136 -7.082 -1.350 1.00 98.69 112 GLU A CA 1
ATOM 878 C C . GLU A 1 112 ? 15.860 -6.053 -0.243 1.00 98.69 112 GLU A C 1
ATOM 880 O O . GLU A 1 112 ? 15.581 -6.419 0.899 1.00 98.69 112 GLU A O 1
ATOM 885 N N . GLU A 1 113 ? 15.858 -4.766 -0.585 1.00 98.62 113 GLU A N 1
ATOM 886 C CA . GLU A 1 113 ? 15.512 -3.705 0.358 1.00 98.62 113 GLU A CA 1
ATOM 887 C C . GLU 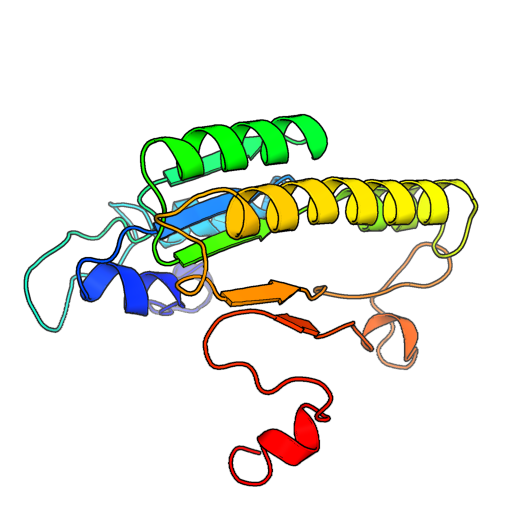A 1 113 ? 14.034 -3.762 0.780 1.00 98.62 113 GLU A C 1
ATOM 889 O O . GLU A 1 113 ? 13.725 -3.640 1.967 1.00 98.62 113 GLU A O 1
ATOM 894 N N . MET A 1 114 ? 13.108 -4.044 -0.145 1.00 98.19 114 MET A N 1
ATOM 895 C CA . MET A 1 114 ? 11.696 -4.249 0.210 1.00 98.19 114 MET A CA 1
ATOM 896 C C . MET A 1 114 ? 11.496 -5.455 1.137 1.00 98.19 114 MET A C 1
ATOM 898 O O . MET A 1 114 ? 10.672 -5.386 2.050 1.00 98.19 114 MET A O 1
ATOM 902 N N . ASP A 1 115 ? 12.252 -6.540 0.943 1.00 98.50 115 ASP A N 1
ATOM 903 C CA . ASP A 1 115 ? 12.229 -7.704 1.839 1.00 98.50 115 ASP A CA 1
ATOM 904 C C . ASP A 1 115 ? 12.687 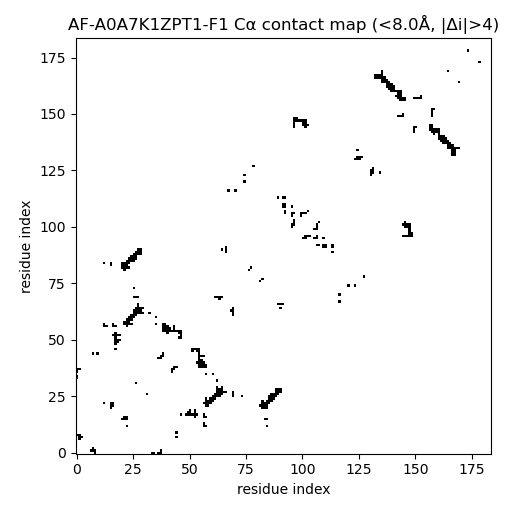-7.326 3.259 1.00 98.50 115 ASP A C 1
ATOM 906 O O . ASP A 1 115 ? 12.024 -7.661 4.246 1.00 98.50 115 ASP A O 1
ATOM 910 N N . ARG A 1 116 ? 13.750 -6.518 3.377 1.00 98.81 116 ARG A N 1
ATOM 911 C CA . ARG A 1 116 ? 14.228 -5.994 4.667 1.00 98.81 116 ARG A CA 1
ATOM 912 C C . ARG A 1 116 ? 13.175 -5.129 5.366 1.00 98.81 116 ARG A C 1
ATOM 914 O O . ARG A 1 116 ? 12.955 -5.285 6.571 1.00 98.81 116 ARG A O 1
ATOM 921 N N . LEU A 1 117 ? 12.518 -4.227 4.635 1.00 98.75 117 LEU A N 1
ATOM 922 C CA . LEU A 1 117 ? 11.451 -3.380 5.180 1.00 98.75 117 LEU A CA 1
ATOM 923 C C . LEU A 1 117 ? 10.233 -4.205 5.607 1.00 98.75 117 LEU A C 1
ATOM 925 O O . LEU A 1 117 ? 9.673 -3.963 6.677 1.00 98.75 117 LEU A O 1
ATOM 929 N N . LEU A 1 118 ? 9.864 -5.227 4.834 1.00 98.25 118 LEU A N 1
ATOM 930 C CA . LEU A 1 118 ? 8.816 -6.172 5.209 1.00 98.25 118 LEU A CA 1
ATOM 931 C C . LEU A 1 118 ? 9.178 -6.930 6.500 1.00 98.25 118 LEU A C 1
ATOM 933 O O . LEU A 1 118 ? 8.315 -7.122 7.360 1.00 98.25 118 LEU A O 1
ATOM 937 N N . GLY A 1 119 ? 10.455 -7.276 6.692 1.00 98.69 119 GLY A N 1
ATOM 938 C CA . GLY A 1 119 ? 10.978 -7.807 7.953 1.00 98.69 119 GLY A CA 1
ATOM 939 C C . GLY A 1 119 ? 10.661 -6.914 9.159 1.00 98.69 119 GLY A C 1
ATOM 940 O O . GLY A 1 119 ? 10.142 -7.408 10.161 1.00 98.69 119 GLY A O 1
ATOM 941 N N . LYS A 1 120 ? 10.849 -5.587 9.040 1.00 98.75 120 LYS A N 1
ATOM 942 C CA . LYS A 1 120 ? 10.487 -4.628 10.106 1.00 98.75 120 LYS A CA 1
ATOM 943 C C . LYS A 1 120 ? 8.990 -4.692 10.463 1.00 98.75 120 LYS A C 1
ATOM 945 O O . LYS A 1 120 ? 8.628 -4.534 11.631 1.00 98.75 120 LYS A O 1
ATOM 950 N N . LEU A 1 121 ? 8.111 -4.928 9.482 1.00 98.44 121 LEU A N 1
ATOM 951 C CA . LEU A 1 121 ? 6.660 -5.036 9.701 1.00 98.44 121 LEU A CA 1
ATOM 952 C C . LEU A 1 121 ? 6.280 -6.335 10.419 1.00 98.44 121 LEU A C 1
ATOM 954 O O . LEU A 1 121 ? 5.437 -6.317 11.319 1.00 98.44 121 LEU A O 1
ATOM 958 N N . PHE A 1 122 ? 6.909 -7.455 10.058 1.00 98.25 122 PHE A N 1
ATOM 959 C CA . PHE A 1 122 ? 6.731 -8.707 10.793 1.00 98.25 122 PHE A CA 1
ATOM 960 C C . PHE A 1 122 ? 7.225 -8.569 12.234 1.00 98.25 122 PHE A C 1
ATOM 962 O O . PHE A 1 122 ? 6.493 -8.927 13.157 1.00 98.25 122 PHE A O 1
ATOM 969 N N . ASP A 1 123 ? 8.393 -7.957 12.442 1.00 98.56 123 ASP A N 1
ATOM 970 C CA . ASP A 1 123 ? 8.929 -7.691 13.778 1.00 98.56 123 ASP A CA 1
ATOM 971 C C . ASP A 1 123 ? 7.992 -6.811 14.611 1.00 98.56 123 ASP A C 1
ATOM 973 O O . ASP A 1 123 ? 7.789 -7.083 15.797 1.00 98.56 123 ASP A O 1
ATOM 977 N N . LEU A 1 124 ? 7.389 -5.778 14.011 1.00 98.19 124 LEU A N 1
ATOM 978 C CA . LEU A 1 124 ? 6.365 -4.963 14.666 1.00 98.19 124 LEU A CA 1
ATOM 979 C C . LEU A 1 124 ? 5.204 -5.839 15.157 1.00 98.19 124 LEU A C 1
ATOM 981 O O . LEU A 1 124 ? 4.849 -5.783 16.333 1.00 98.19 124 LEU A O 1
ATOM 985 N N . VAL A 1 125 ? 4.624 -6.664 14.281 1.00 98.06 125 VAL A N 1
ATOM 986 C CA . VAL A 1 125 ? 3.456 -7.481 14.640 1.00 98.06 125 VAL A CA 1
ATOM 987 C C . VAL A 1 125 ? 3.800 -8.560 15.665 1.00 98.06 125 VAL A C 1
ATOM 989 O O . VAL A 1 125 ? 3.011 -8.828 16.569 1.00 98.06 125 VAL A O 1
ATOM 992 N N . GLU A 1 126 ? 4.956 -9.209 15.547 1.00 97.56 126 GLU A N 1
ATOM 993 C CA . GLU A 1 126 ? 5.322 -10.321 16.426 1.00 97.56 126 GLU A CA 1
ATOM 994 C C . GLU A 1 126 ? 5.737 -9.880 17.835 1.00 97.56 126 GLU A C 1
ATOM 996 O O . GLU A 1 126 ? 5.594 -10.672 18.783 1.00 97.56 126 GLU A O 1
ATOM 1001 N N . ASN A 1 127 ? 6.222 -8.642 17.978 1.00 97.75 127 ASN A N 1
ATOM 1002 C CA . ASN A 1 127 ? 6.728 -8.093 19.237 1.00 97.75 127 ASN A CA 1
ATOM 1003 C C . ASN A 1 127 ? 5.774 -7.104 19.924 1.00 97.75 127 ASN A C 1
ATOM 1005 O O . ASN A 1 127 ? 6.002 -6.775 21.088 1.00 97.75 127 ASN A O 1
ATOM 1009 N N . ASP A 1 128 ? 4.699 -6.668 19.265 1.00 96.88 128 ASP A N 1
ATOM 1010 C CA . ASP A 1 128 ? 3.667 -5.825 19.873 1.00 96.88 128 ASP A CA 1
ATOM 1011 C C . ASP A 1 128 ? 2.486 -6.675 20.400 1.00 96.88 128 ASP A C 1
ATOM 1013 O O . ASP A 1 128 ? 1.806 -7.341 19.613 1.00 96.88 128 ASP A O 1
ATOM 1017 N N . PRO A 1 129 ? 2.187 -6.671 21.717 1.00 95.25 129 PRO A N 1
ATOM 1018 C CA . PRO A 1 129 ? 1.083 -7.446 22.289 1.00 95.25 129 PRO A CA 1
ATOM 1019 C C . PRO A 1 129 ? -0.313 -7.093 21.756 1.00 95.25 129 PRO A C 1
ATOM 1021 O O . PRO A 1 129 ? -1.200 -7.946 21.805 1.00 95.25 129 PRO A O 1
ATOM 1024 N N . ALA A 1 130 ? -0.534 -5.866 21.275 1.00 94.75 130 ALA A N 1
ATOM 1025 C CA . ALA A 1 130 ? -1.813 -5.467 20.695 1.00 94.75 130 ALA A CA 1
ATOM 1026 C C . ALA A 1 130 ? -2.010 -6.073 19.295 1.00 94.75 130 ALA A C 1
ATOM 1028 O O . ALA A 1 130 ? -3.129 -6.451 18.938 1.00 94.75 130 ALA A O 1
ATOM 1029 N N . LEU A 1 131 ? -0.922 -6.224 18.531 1.00 97.19 131 LEU A N 1
ATOM 1030 C CA . LEU A 1 131 ? -0.928 -6.715 17.148 1.00 97.19 131 LEU A CA 1
ATOM 1031 C C . LEU A 1 131 ? -0.764 -8.239 17.057 1.00 97.19 131 LEU A C 1
ATOM 1033 O O . LEU A 1 131 ? -1.370 -8.901 16.205 1.00 97.19 131 LEU A O 1
ATOM 1037 N N . LYS A 1 132 ? 0.035 -8.829 17.947 1.00 97.25 132 LYS A N 1
ATOM 1038 C CA . LYS A 1 132 ? 0.371 -10.254 17.920 1.00 97.25 132 LYS A CA 1
ATOM 1039 C C . LYS A 1 132 ? -0.873 -11.131 18.041 1.00 97.25 132 LYS A C 1
ATOM 1041 O O . LYS A 1 132 ? -1.600 -11.091 19.029 1.00 97.25 132 LYS A O 1
ATOM 1046 N N . GLY A 1 133 ? -1.105 -11.976 17.035 1.00 95.75 133 GLY A N 1
ATOM 1047 C CA . GLY A 1 133 ? -2.289 -12.846 16.970 1.00 95.75 133 GLY A CA 1
ATOM 1048 C C . GLY A 1 133 ? -3.598 -12.112 16.645 1.00 95.75 133 GLY A C 1
ATOM 1049 O O . GLY A 1 133 ? -4.654 -12.745 16.586 1.00 95.75 133 GLY A O 1
ATOM 1050 N N . ASN A 1 134 ? -3.530 -10.801 16.400 1.00 96.44 134 ASN A N 1
ATOM 1051 C CA . ASN A 1 134 ? -4.654 -9.946 16.032 1.00 96.44 134 ASN A CA 1
ATOM 1052 C C . ASN A 1 134 ? -4.538 -9.357 14.625 1.00 96.44 134 ASN A C 1
ATOM 1054 O O . ASN A 1 134 ? -5.563 -9.007 14.048 1.00 96.44 134 ASN A O 1
ATOM 1058 N N . THR A 1 135 ? -3.337 -9.334 14.055 1.00 97.38 135 THR A N 1
ATOM 1059 C CA . THR A 1 135 ? -3.073 -8.773 12.728 1.00 97.38 135 THR A CA 1
ATOM 1060 C C . THR A 1 135 ? -2.998 -9.849 11.645 1.00 97.38 135 THR A C 1
ATOM 1062 O O . THR A 1 135 ? -2.528 -10.969 11.872 1.00 97.38 135 THR A O 1
ATOM 1065 N N . THR A 1 136 ? -3.449 -9.478 10.447 1.00 97.50 136 THR A N 1
ATOM 1066 C CA . THR A 1 136 ? -3.236 -10.208 9.192 1.00 97.50 136 THR A CA 1
ATOM 1067 C C . THR A 1 136 ? -2.515 -9.284 8.222 1.00 97.50 136 THR A C 1
ATOM 1069 O O . THR A 1 136 ? -2.864 -8.111 8.131 1.00 97.50 136 THR A O 1
ATOM 1072 N N . ILE A 1 137 ? -1.525 -9.806 7.506 1.00 97.81 137 ILE A N 1
ATOM 1073 C CA . ILE A 1 137 ? -0.775 -9.096 6.472 1.00 97.81 137 ILE A CA 1
ATOM 1074 C C . ILE A 1 137 ? -1.076 -9.762 5.131 1.00 97.81 137 ILE A C 1
ATOM 1076 O O . ILE A 1 137 ? -1.008 -10.989 5.011 1.00 97.81 137 ILE A O 1
ATOM 1080 N N . ILE A 1 138 ? -1.393 -8.943 4.131 1.00 97.56 138 ILE A N 1
ATOM 1081 C CA . ILE A 1 138 ? -1.474 -9.343 2.728 1.00 97.56 138 ILE A CA 1
ATOM 1082 C C . ILE A 1 138 ? -0.348 -8.619 1.995 1.00 97.56 138 ILE A C 1
ATOM 1084 O O . ILE A 1 138 ? -0.258 -7.397 2.072 1.00 97.56 138 ILE A O 1
ATOM 1088 N N . VAL A 1 139 ? 0.504 -9.369 1.300 1.00 98.00 139 VAL A N 1
ATOM 1089 C CA . VAL A 1 139 ? 1.593 -8.821 0.482 1.00 98.00 139 VAL A CA 1
ATOM 1090 C C . VAL A 1 139 ? 1.320 -9.170 -0.969 1.00 98.00 139 VAL A C 1
ATOM 1092 O O . VAL A 1 139 ? 1.150 -10.340 -1.315 1.00 98.00 139 VAL A O 1
ATOM 1095 N N . THR A 1 140 ? 1.269 -8.153 -1.820 1.00 97.94 140 THR A N 1
ATOM 1096 C CA . THR A 1 140 ? 1.044 -8.314 -3.255 1.00 97.94 140 THR A CA 1
ATOM 1097 C C . THR A 1 140 ? 1.678 -7.161 -4.033 1.00 97.94 140 THR A C 1
ATOM 1099 O O . THR A 1 140 ? 2.284 -6.272 -3.438 1.00 97.94 140 THR A O 1
ATOM 1102 N N . SER A 1 141 ? 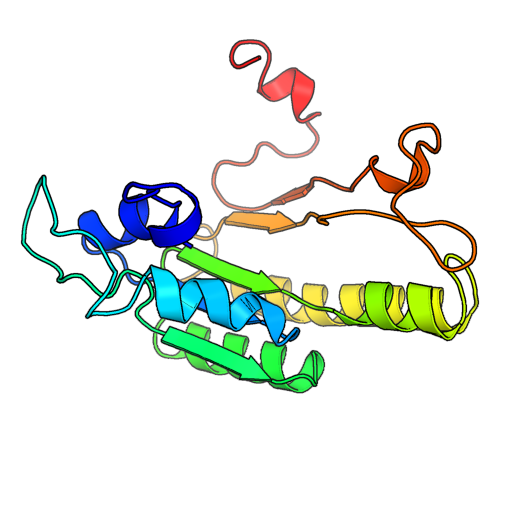1.564 -7.190 -5.357 1.00 97.56 141 SER A N 1
ATOM 1103 C CA . SER A 1 141 ? 2.035 -6.142 -6.262 1.00 97.56 141 SER A CA 1
ATOM 1104 C C . 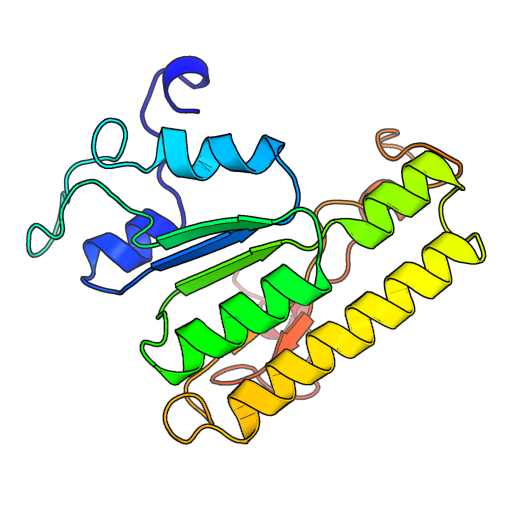SER A 1 141 ? 0.945 -5.831 -7.285 1.00 97.56 141 SER A C 1
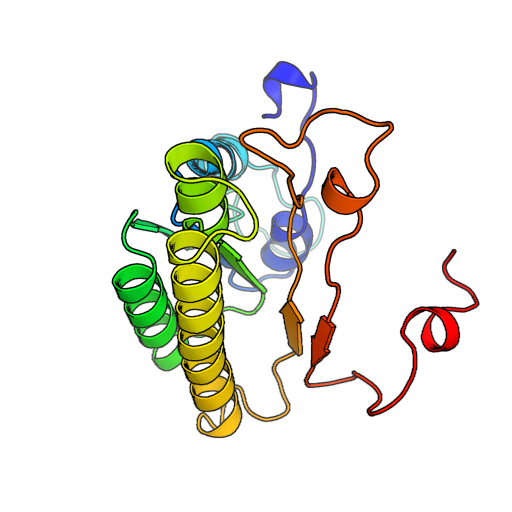ATOM 1106 O O . SER A 1 141 ? 0.100 -6.677 -7.557 1.00 97.56 141 SER A O 1
ATOM 1108 N N . ASP A 1 142 ? 0.929 -4.621 -7.836 1.00 96.12 142 ASP A N 1
ATOM 1109 C CA . ASP A 1 142 ? -0.014 -4.224 -8.881 1.00 96.12 142 ASP A CA 1
ATOM 1110 C C . ASP A 1 142 ? 0.400 -4.722 -10.273 1.00 96.12 142 ASP A C 1
ATOM 1112 O O . ASP A 1 142 ? -0.472 -4.969 -11.108 1.00 96.12 142 ASP A O 1
ATOM 1116 N N . HIS A 1 143 ? 1.701 -4.894 -10.524 1.00 97.75 143 HIS A N 1
ATOM 1117 C CA . HIS A 1 143 ? 2.231 -5.450 -11.767 1.00 97.75 143 HIS A CA 1
ATOM 1118 C C . HIS A 1 143 ? 3.686 -5.917 -11.624 1.00 97.75 143 HIS A C 1
ATOM 1120 O O . HIS A 1 143 ? 4.413 -5.519 -10.716 1.00 97.75 143 HIS A O 1
ATOM 1126 N N . GLY A 1 144 ? 4.139 -6.729 -12.578 1.00 97.19 144 GLY A N 1
ATOM 1127 C CA . GLY A 1 144 ? 5.565 -6.975 -12.793 1.00 97.19 144 GLY A CA 1
ATOM 1128 C C . GLY A 1 144 ? 6.105 -6.141 -13.957 1.00 97.19 144 GLY A C 1
ATOM 1129 O O . GLY A 1 144 ? 5.652 -5.024 -14.183 1.00 97.19 144 GLY A O 1
ATOM 1130 N N . GLY A 1 145 ? 7.087 -6.639 -14.701 1.00 97.75 145 GLY A N 1
ATOM 1131 C CA . GLY A 1 145 ? 7.651 -5.906 -15.833 1.00 97.75 145 GLY A CA 1
ATOM 1132 C C . GLY A 1 145 ? 8.815 -6.623 -16.503 1.00 97.75 145 GLY A C 1
ATOM 1133 O O . GLY A 1 145 ? 9.429 -7.528 -15.940 1.00 97.75 145 GLY A O 1
ATOM 1134 N N . THR A 1 146 ? 9.126 -6.205 -17.726 1.00 97.56 146 THR A N 1
ATOM 1135 C CA . THR A 1 146 ? 10.272 -6.695 -18.498 1.00 97.56 146 THR A CA 1
ATOM 1136 C C . THR A 1 146 ? 10.955 -5.535 -19.208 1.00 97.56 146 THR A C 1
ATOM 1138 O O . THR A 1 146 ? 10.329 -4.528 -19.541 1.00 97.56 146 THR A O 1
ATOM 1141 N N . ALA A 1 147 ? 12.262 -5.657 -19.455 1.00 96.50 147 ALA A N 1
ATOM 1142 C CA . ALA A 1 147 ? 13.065 -4.569 -20.012 1.00 96.50 147 ALA A CA 1
ATOM 1143 C C . ALA A 1 147 ? 12.805 -3.249 -19.260 1.00 96.50 147 ALA A C 1
ATOM 1145 O O . ALA A 1 147 ? 13.247 -3.155 -18.127 1.00 96.50 147 ALA A O 1
ATOM 1146 N N . TYR A 1 148 ? 12.081 -2.287 -19.846 1.00 97.50 148 TYR A N 1
ATOM 1147 C CA . TYR A 1 148 ? 11.741 -0.985 -19.246 1.00 97.50 148 TYR A CA 1
ATOM 1148 C C . TYR A 1 148 ? 10.224 -0.694 -19.208 1.00 97.50 148 TYR A C 1
ATOM 1150 O O . TYR A 1 148 ? 9.822 0.456 -19.010 1.00 97.50 148 TYR A O 1
ATOM 1158 N N . GLY A 1 149 ? 9.372 -1.705 -19.410 1.00 96.50 149 GLY A N 1
ATOM 1159 C CA . GLY A 1 149 ? 7.917 -1.541 -19.461 1.00 96.50 149 GLY A CA 1
ATOM 1160 C C . GLY A 1 149 ? 7.145 -2.690 -18.815 1.00 96.50 149 GLY A C 1
ATOM 1161 O O . GLY A 1 149 ? 7.715 -3.707 -18.433 1.00 96.50 149 GLY A O 1
ATOM 1162 N N . HIS A 1 150 ? 5.828 -2.504 -18.693 1.00 97.12 150 HIS A N 1
ATOM 1163 C CA . HIS A 1 150 ? 4.952 -3.435 -17.971 1.00 97.12 150 HIS A CA 1
ATOM 1164 C C . HIS A 1 150 ? 3.492 -3.450 -18.485 1.00 97.12 150 HIS A C 1
ATOM 1166 O O . HIS A 1 150 ? 2.566 -3.782 -17.750 1.00 97.12 150 HIS A O 1
ATOM 1172 N N . THR A 1 151 ? 3.245 -3.024 -19.731 1.00 96.94 151 THR A N 1
ATOM 1173 C CA . THR A 1 151 ? 1.877 -2.829 -20.267 1.00 96.94 151 THR A CA 1
ATOM 1174 C C . THR A 1 151 ? 1.477 -3.790 -21.388 1.00 96.94 151 THR A C 1
ATOM 1176 O O . THR A 1 151 ? 0.342 -3.733 -21.859 1.00 96.94 151 THR A O 1
ATOM 1179 N N . ASP A 1 152 ? 2.386 -4.655 -21.845 1.00 96.88 152 ASP A N 1
ATOM 1180 C CA . ASP A 1 152 ? 2.085 -5.647 -22.883 1.00 96.88 152 ASP A CA 1
ATOM 1181 C C . ASP A 1 152 ? 1.303 -6.828 -22.298 1.00 96.88 152 ASP A C 1
ATOM 1183 O O . ASP A 1 152 ? 1.885 -7.650 -21.594 1.00 96.88 152 ASP A O 1
ATOM 1187 N N . SER A 1 153 ? 0.012 -6.926 -22.636 1.00 95.56 153 SER A N 1
ATOM 1188 C CA . SER A 1 153 ? -0.919 -7.976 -22.191 1.00 95.56 153 SER A CA 1
ATOM 1189 C C . SER A 1 153 ? -0.532 -9.403 -22.587 1.00 95.56 153 SER A C 1
ATOM 1191 O O . SER A 1 153 ? -1.120 -10.351 -22.075 1.00 95.56 153 SER A O 1
ATOM 1193 N N . SER A 1 154 ? 0.393 -9.572 -23.536 1.00 96.81 154 SER A N 1
ATOM 1194 C CA . SER A 1 154 ? 0.884 -10.889 -23.957 1.00 96.81 154 SER A CA 1
ATOM 1195 C C . SER A 1 154 ? 2.070 -11.396 -23.130 1.00 96.81 154 SER A C 1
ATOM 1197 O O . SER A 1 154 ? 2.450 -12.556 -23.277 1.00 96.81 154 SER A O 1
ATOM 1199 N N . VAL A 1 155 ? 2.635 -10.551 -22.261 1.00 97.56 155 VAL A N 1
ATOM 1200 C CA . VAL A 1 155 ? 3.792 -10.870 -21.417 1.00 97.56 155 VAL A CA 1
ATOM 1201 C C . VAL A 1 155 ? 3.311 -11.220 -20.013 1.00 97.56 155 VAL A C 1
ATOM 1203 O O . VAL A 1 155 ? 2.753 -10.385 -19.303 1.00 97.56 155 VAL A O 1
ATOM 1206 N N . GLU A 1 156 ? 3.527 -12.467 -19.608 1.00 97.44 156 GLU A N 1
ATOM 1207 C CA . GLU A 1 156 ? 3.055 -12.999 -18.327 1.00 97.44 156 GLU A CA 1
ATOM 1208 C C . GLU A 1 156 ? 3.677 -12.258 -17.135 1.00 97.44 156 GLU A C 1
ATOM 1210 O O . GLU A 1 156 ? 2.977 -11.903 -16.186 1.00 97.44 156 GLU A O 1
ATOM 1215 N N . GLU A 1 157 ? 4.967 -11.930 -17.222 1.00 97.12 157 GLU A N 1
ATOM 1216 C CA . GLU A 1 157 ? 5.730 -11.228 -16.190 1.00 97.12 157 GLU A CA 1
ATOM 1217 C C . GLU A 1 157 ? 5.197 -9.823 -15.893 1.00 97.12 157 GLU A C 1
ATOM 1219 O O . GLU A 1 157 ? 5.591 -9.227 -14.899 1.00 97.12 157 GLU A O 1
ATOM 1224 N N . HIS A 1 158 ? 4.317 -9.267 -16.728 1.00 97.56 158 HIS A N 1
ATOM 1225 C CA . HIS A 1 158 ? 3.670 -7.986 -16.450 1.00 97.56 158 HIS A CA 1
ATOM 1226 C C . HIS A 1 158 ? 2.479 -8.124 -15.488 1.00 97.56 158 HIS A C 1
ATOM 1228 O O . HIS A 1 158 ? 2.136 -7.148 -14.825 1.00 97.56 158 HIS A O 1
ATOM 1234 N N . TYR A 1 159 ? 1.872 -9.310 -15.368 1.00 96.69 159 TYR A N 1
ATOM 1235 C CA . TYR A 1 159 ? 0.601 -9.498 -14.648 1.00 96.69 159 TYR A CA 1
ATOM 1236 C C . TYR A 1 159 ? 0.608 -10.630 -13.623 1.00 96.69 159 TYR A C 1
ATOM 1238 O O . TYR A 1 159 ? -0.254 -10.649 -12.744 1.00 96.69 159 TYR A O 1
ATOM 1246 N N . VAL A 1 160 ? 1.551 -11.571 -13.701 1.00 95.19 160 VAL A N 1
ATOM 1247 C CA . VAL A 1 160 ? 1.721 -12.572 -12.647 1.00 95.19 160 VAL A CA 1
ATOM 1248 C C . VAL A 1 160 ? 2.428 -11.923 -11.471 1.00 95.19 160 VAL A C 1
ATOM 1250 O O . VAL A 1 160 ? 3.618 -11.618 -11.509 1.00 95.19 160 VAL A O 1
ATOM 1253 N N . ILE A 1 161 ? 1.648 -11.704 -10.421 1.00 96.38 161 ILE A N 1
ATOM 1254 C CA . ILE A 1 161 ? 2.047 -11.003 -9.207 1.00 96.38 161 ILE A CA 1
ATOM 1255 C C . ILE A 1 161 ? 2.098 -11.972 -8.023 1.00 96.38 161 ILE A C 1
ATOM 1257 O O . ILE A 1 161 ? 1.336 -12.945 -7.974 1.00 96.38 161 ILE A O 1
ATOM 1261 N N . PRO A 1 162 ? 2.965 -11.715 -7.031 1.00 94.62 162 PRO A N 1
ATOM 1262 C CA . PRO A 1 162 ? 2.886 -12.421 -5.764 1.00 94.62 162 PRO A CA 1
ATOM 1263 C C . PRO A 1 162 ? 1.562 -12.107 -5.064 1.00 94.62 162 PRO A C 1
ATOM 1265 O O . PRO A 1 162 ? 1.075 -10.976 -5.102 1.00 94.62 162 PRO A O 1
ATOM 1268 N N . PHE A 1 163 ? 1.005 -13.094 -4.369 1.00 95.12 163 PHE A N 1
ATOM 1269 C CA . PHE A 1 163 ? -0.100 -12.884 -3.441 1.00 95.12 163 PHE A CA 1
ATOM 1270 C C . PHE A 1 163 ? 0.119 -13.759 -2.211 1.00 95.12 163 PHE A C 1
ATOM 1272 O O . PHE A 1 163 ? -0.108 -14.969 -2.233 1.00 95.12 163 PHE A O 1
ATOM 1279 N N . TYR A 1 164 ? 0.595 -13.139 -1.138 1.00 94.81 164 TYR A N 1
ATOM 1280 C CA . TYR A 1 164 ? 0.886 -13.803 0.123 1.00 94.81 164 TYR A CA 1
ATOM 1281 C C . TYR A 1 164 ? -0.056 -13.310 1.207 1.00 94.81 164 TYR A C 1
ATOM 1283 O O . TYR A 1 164 ? -0.367 -12.125 1.292 1.00 94.81 164 TYR A O 1
ATOM 1291 N N . THR A 1 165 ? -0.461 -14.223 2.080 1.00 95.38 165 THR A N 1
ATOM 1292 C CA . THR A 1 165 ? -1.225 -13.902 3.284 1.00 95.38 165 THR A CA 1
ATOM 1293 C C . THR A 1 165 ? -0.531 -14.505 4.492 1.00 95.38 165 THR A C 1
ATOM 1295 O O . THR A 1 165 ? -0.074 -15.648 4.433 1.00 95.38 165 THR A O 1
ATOM 1298 N N . TRP A 1 166 ? -0.498 -13.778 5.601 1.00 95.88 166 TRP A N 1
ATOM 1299 C CA . TRP A 1 166 ? 0.088 -14.234 6.857 1.00 95.88 166 TRP A CA 1
ATOM 1300 C C . TRP A 1 166 ? -0.675 -13.647 8.048 1.00 95.88 166 TRP A C 1
ATOM 1302 O O . TRP A 1 166 ? -1.182 -12.535 7.968 1.00 95.88 166 TRP A O 1
ATOM 1312 N N . GLY A 1 167 ? -0.734 -14.367 9.169 1.00 95.12 167 GLY A N 1
ATOM 1313 C CA . GLY A 1 167 ? -1.290 -13.853 10.425 1.00 95.12 167 GLY A CA 1
ATOM 1314 C C . GLY A 1 167 ? -2.602 -14.517 10.843 1.00 95.12 167 GLY A C 1
ATOM 1315 O O . GLY A 1 167 ? -2.832 -15.701 10.580 1.00 95.12 167 GLY A O 1
ATOM 1316 N N . LYS A 1 168 ? -3.439 -13.780 11.579 1.00 93.56 168 LYS A N 1
ATOM 1317 C CA . LYS A 1 168 ? -4.664 -14.309 12.201 1.00 93.56 168 LYS A CA 1
ATOM 1318 C C . LYS A 1 168 ? -5.638 -14.856 11.152 1.00 93.56 168 LYS A C 1
ATOM 1320 O O . LYS A 1 168 ? -5.956 -14.200 10.175 1.00 93.56 168 LYS A O 1
ATOM 1325 N N . GLY A 1 169 ? -6.159 -16.062 11.375 1.00 89.94 169 GLY A N 1
ATOM 1326 C CA . GLY A 1 169 ? -7.147 -16.673 10.475 1.00 89.94 169 GLY A CA 1
ATOM 1327 C C . GLY A 1 169 ? -6.572 -17.227 9.165 1.00 89.94 169 GLY A C 1
ATOM 1328 O O . GLY A 1 169 ? -7.294 -17.903 8.436 1.00 89.94 169 GLY A O 1
ATOM 1329 N N . VAL A 1 170 ? -5.278 -17.031 8.889 1.00 91.81 170 VAL A N 1
ATOM 1330 C CA . VAL A 1 170 ? -4.600 -17.630 7.733 1.00 91.81 170 VAL A CA 1
ATOM 1331 C C . VAL A 1 170 ? -4.111 -19.035 8.088 1.00 91.81 170 VAL A C 1
ATOM 1333 O O . VAL A 1 170 ? -3.326 -19.228 9.020 1.00 91.81 170 VAL A O 1
ATOM 1336 N N . THR A 1 171 ? -4.555 -20.039 7.328 1.00 90.75 171 THR A N 1
ATOM 1337 C CA . THR A 1 171 ? -4.098 -21.425 7.513 1.00 90.75 171 THR A CA 1
ATOM 1338 C C . THR A 1 171 ? -2.687 -21.594 6.954 1.00 90.75 171 THR A C 1
ATOM 1340 O O . THR A 1 171 ? -2.426 -21.295 5.792 1.00 90.75 171 THR A O 1
ATOM 1343 N N . ARG A 1 172 ? -1.761 -22.090 7.780 1.00 90.75 172 ARG A N 1
ATOM 1344 C CA . ARG A 1 172 ? -0.350 -22.262 7.401 1.00 90.75 172 ARG A CA 1
ATOM 1345 C C . ARG A 1 172 ? -0.160 -23.409 6.407 1.00 90.75 172 ARG A C 1
ATOM 1347 O O . ARG A 1 172 ? -0.730 -24.479 6.593 1.00 90.75 172 ARG A O 1
ATOM 1354 N N . GLY A 1 173 ? 0.721 -23.206 5.425 1.00 87.75 173 GLY A N 1
ATOM 1355 C CA . GLY A 1 173 ? 1.187 -24.257 4.509 1.00 87.75 173 GLY A CA 1
ATOM 1356 C C . GLY A 1 173 ? 0.135 -24.757 3.517 1.00 87.75 173 GLY A C 1
ATOM 1357 O O . GLY A 1 173 ? 0.288 -25.849 2.977 1.00 87.75 173 GLY A O 1
ATOM 1358 N N . VAL A 1 174 ? -0.931 -23.985 3.300 1.00 88.88 174 VAL A N 1
ATOM 1359 C CA . VAL A 1 174 ? -2.010 -24.327 2.372 1.00 88.88 174 VAL A CA 1
ATOM 1360 C C . VAL A 1 174 ? -1.973 -23.374 1.186 1.00 88.88 174 VAL A C 1
ATOM 1362 O O . VAL A 1 174 ? -1.789 -22.171 1.350 1.00 88.88 174 VAL A O 1
ATOM 1365 N N . ASP A 1 175 ? -2.158 -23.931 -0.007 1.00 89.00 175 ASP A N 1
ATOM 1366 C CA . ASP A 1 175 ? -2.328 -23.168 -1.238 1.00 89.00 175 ASP A CA 1
ATOM 1367 C C . ASP A 1 175 ? -3.619 -22.329 -1.195 1.00 89.00 175 ASP A C 1
ATOM 1369 O O . ASP A 1 175 ? -4.688 -22.825 -0.825 1.00 89.00 175 ASP A O 1
ATOM 1373 N N . LEU A 1 176 ? -3.528 -21.054 -1.585 1.00 88.31 176 LEU A N 1
ATOM 1374 C CA . LEU A 1 176 ? -4.640 -20.106 -1.469 1.00 88.31 176 LEU A CA 1
ATOM 1375 C C . LEU A 1 176 ? -5.827 -20.450 -2.369 1.00 88.31 176 LEU A C 1
ATOM 1377 O O . LEU A 1 176 ? -6.966 -20.163 -2.005 1.00 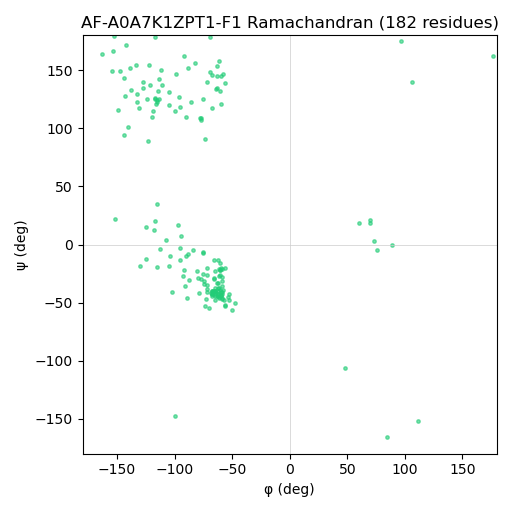88.31 176 LEU A O 1
ATOM 1381 N N . TYR A 1 177 ? -5.597 -21.087 -3.517 1.00 87.81 177 TYR A N 1
ATOM 1382 C CA . TYR A 1 177 ? -6.694 -21.545 -4.365 1.00 87.81 177 TYR A CA 1
ATOM 1383 C C . TYR A 1 177 ? -7.412 -22.743 -3.751 1.00 87.81 177 TYR A C 1
ATOM 1385 O O . TYR A 1 177 ? -8.638 -22.820 -3.790 1.00 87.81 177 TYR A O 1
ATOM 1393 N N . THR A 1 178 ? -6.657 -23.644 -3.131 1.00 87.12 178 THR A N 1
ATOM 1394 C CA . THR A 1 178 ? -7.191 -24.805 -2.417 1.00 87.12 178 THR A CA 1
ATOM 1395 C C . THR A 1 178 ? -8.017 -24.380 -1.202 1.00 87.12 178 THR A C 1
ATOM 1397 O O . THR A 1 178 ? -9.092 -24.932 -0.971 1.00 87.12 178 THR A O 1
ATOM 1400 N N . SER A 1 179 ? -7.567 -23.376 -0.441 1.00 82.69 179 SER A N 1
ATOM 1401 C CA . SER A 1 179 ? -8.310 -22.866 0.722 1.00 82.69 179 SER A CA 1
ATOM 1402 C C . SER A 1 179 ? -9.563 -22.061 0.352 1.00 82.69 179 SER A C 1
ATOM 1404 O O . SER A 1 179 ? -10.478 -21.964 1.167 1.00 82.69 179 SER A O 1
ATOM 1406 N N . ASN A 1 180 ? -9.646 -21.551 -0.882 1.00 80.88 180 ASN A N 1
ATOM 1407 C CA . ASN A 1 180 ? -10.751 -20.737 -1.401 1.00 80.88 180 ASN A CA 1
ATOM 1408 C C . ASN A 1 180 ? -11.522 -21.428 -2.542 1.00 80.88 180 ASN A C 1
ATOM 1410 O O . ASN A 1 180 ? -12.009 -20.783 -3.469 1.00 80.88 180 ASN A O 1
ATOM 1414 N N . ALA A 1 181 ? -11.660 -22.756 -2.487 1.00 79.81 181 ALA A N 1
ATOM 1415 C CA . ALA A 1 181 ? -12.238 -23.544 -3.582 1.00 79.81 181 ALA A CA 1
ATOM 1416 C C . ALA A 1 181 ? -13.685 -23.159 -3.972 1.00 79.81 181 ALA A C 1
ATOM 1418 O O . ALA A 1 181 ? -14.108 -23.450 -5.088 1.00 79.81 181 ALA A O 1
ATOM 1419 N N . ASN A 1 182 ? -14.434 -22.505 -3.074 1.00 82.69 182 ASN A N 1
ATOM 1420 C CA . ASN A 1 182 ? -15.855 -22.182 -3.254 1.00 82.69 182 ASN A CA 1
ATOM 1421 C C . ASN A 1 182 ? -16.139 -20.689 -3.512 1.00 82.69 182 ASN A C 1
ATOM 1423 O O . ASN A 1 182 ? -17.306 -20.310 -3.559 1.00 82.69 182 ASN A O 1
ATOM 1427 N N . SER A 1 183 ? -15.113 -19.839 -3.624 1.00 71.31 183 SER A N 1
ATOM 1428 C CA . SER A 1 183 ? -15.257 -18.378 -3.781 1.00 71.31 183 SER A CA 1
ATOM 1429 C C . SER A 1 183 ? -14.713 -17.842 -5.112 1.00 71.31 183 SER A C 1
ATOM 1431 O O . SER A 1 183 ? -14.442 -16.648 -5.226 1.00 71.31 183 SER A O 1
ATOM 1433 N N . ARG A 1 184 ? -14.563 -18.717 -6.113 1.00 53.12 184 ARG A N 1
ATOM 1434 C CA . ARG A 1 184 ? -14.228 -18.340 -7.494 1.00 53.12 184 ARG A CA 1
ATOM 1435 C C . ARG A 1 184 ? -15.457 -17.941 -8.302 1.00 53.12 184 ARG A C 1
ATOM 1437 O O . ARG A 1 184 ? -16.495 -18.624 -8.156 1.00 53.12 184 ARG A O 1
#

Mean predicted aligned error: 3.44 Å

Radius of gyration: 17.93 Å; Cα contacts (8 Å, |Δi|>4): 262; chains: 1; bounding box: 47×41×46 Å

Solvent-accessible surface area (backbone atoms only — not comparable to full-atom values): 10583 Å² total; per-residue (Å²): 91,34,80,83,71,75,45,86,74,88,54,74,43,46,65,39,24,42,69,73,33,51,28,31,38,40,34,25,48,80,80,57,54,48,54,53,69,32,26,27,69,85,57,24,62,77,54,89,51,82,64,82,68,61,24,43,28,49,76,39,75,47,79,38,77,48,54,67,61,42,49,53,51,50,51,54,42,46,76,77,59,62,59,78,44,72,47,79,48,73,45,55,43,60,55,27,16,55,73,71,16,37,91,31,71,68,18,50,52,33,45,54,50,50,53,55,55,50,48,54,53,51,52,50,34,72,71,33,82,83,35,42,81,66,42,65,49,76,49,69,57,96,53,41,42,50,60,63,49,52,81,57,88,87,44,61,52,21,66,64,50,64,79,46,75,44,51,49,94,53,73,83,98,60,58,69,64,73,77,43,72,86,76,118

Secondary structure (DSSP, 8-state):
-HHHHTS----HHHHHHTTT--EEEEESSGGGHHHHHHHSTTTSPPPSSSS---S---S-EEE-S-HHHHHHHHHHHHHHS--SEEEEE--HHHHHHHHH-TTSHHHHHHHHHHHHHHHHHHHHHHH-TTTTTT-EEEEE-S---BTTB---TT-GGGT---EEEEETTPPTT--HHHHTTT--

Sequence (184 aa):
LHSNHGSYVASVFDVAHDNGLRTGAFVSKSKFSIYDQSYDEISGAEDITGPDNGKDKIDMYLFDDDSEVLVDDFISVMRTAPFHLSFLHLRDPDAHGHGTGWMRPNYLEAVEEMDRLLGKLFDLVENDPALKGNTTIIVTSDHGGTAYGHTDSSVEEHYVIPFYTWGKGVTRGVDLYTSNANSR

Nearest PDB structures (foldseek):
  6ael-assembly1_A  TM=7.528E-01  e=3.149E-04  Mus musculus
  5udy-assembly1_A  TM=7.183E-01  e=3.149E-04  Homo sapiens
  7mw8-assembly4_A  TM=7.494E-01  e=5.652E-04  Xanthomonas citri
  4b56-assembly1_B  TM=7.252E-01  e=3.827E-04  Mus musculus
  5egh-assembly1_A  TM=7.662E-01  e=1.233E-03  Mus musculus